Protein AF-A0A1Q9CLS6-F1 (afdb_monomer_lite)

Structure (mmCIF, N/CA/C/O backbone):
data_AF-A0A1Q9CLS6-F1
#
_entry.id   AF-A0A1Q9CLS6-F1
#
loop_
_atom_site.group_PDB
_atom_site.id
_atom_site.type_symbol
_atom_site.label_atom_id
_atom_site.label_alt_id
_atom_site.label_comp_id
_atom_site.label_asym_id
_atom_site.label_entity_id
_atom_site.label_seq_id
_atom_site.pdbx_PDB_ins_code
_atom_site.Cartn_x
_atom_site.Cartn_y
_atom_site.Cartn_z
_atom_site.occupancy
_atom_site.B_iso_or_equiv
_atom_site.auth_seq_id
_atom_site.auth_comp_id
_atom_site.auth_asym_id
_atom_site.auth_atom_id
_atom_site.pdbx_PDB_model_num
ATOM 1 N N . MET A 1 1 ? -31.121 -23.452 -38.080 1.00 43.41 1 MET A N 1
ATOM 2 C CA . MET A 1 1 ? -31.062 -21.982 -37.951 1.00 43.41 1 MET A CA 1
ATOM 3 C C . MET A 1 1 ? -31.938 -21.594 -36.773 1.00 43.41 1 MET A C 1
ATOM 5 O O . MET A 1 1 ? -33.151 -21.691 -36.890 1.00 43.41 1 MET A O 1
ATOM 9 N N . ALA A 1 2 ? -31.338 -21.299 -35.621 1.00 47.91 2 ALA A N 1
ATOM 10 C CA . ALA A 1 2 ? -32.064 -20.927 -34.408 1.00 47.91 2 ALA A CA 1
ATOM 11 C C . ALA A 1 2 ? -32.090 -19.398 -34.297 1.00 47.91 2 ALA A C 1
ATOM 13 O O . ALA A 1 2 ? -31.040 -18.761 -34.349 1.00 47.91 2 ALA A O 1
ATOM 14 N N . ALA A 1 3 ? -33.290 -18.826 -34.209 1.00 52.72 3 ALA A N 1
ATOM 15 C CA . ALA A 1 3 ? -33.503 -17.393 -34.067 1.00 52.72 3 ALA A CA 1
ATOM 16 C C . ALA A 1 3 ? -33.208 -16.965 -32.621 1.00 52.72 3 ALA A C 1
ATOM 18 O O . ALA A 1 3 ? -33.823 -17.470 -31.683 1.00 52.72 3 ALA A O 1
ATOM 19 N N . LEU A 1 4 ? -32.259 -16.044 -32.450 1.00 61.75 4 LEU A N 1
ATOM 20 C CA . LEU A 1 4 ? -31.989 -15.378 -31.179 1.00 61.75 4 LEU A CA 1
ATOM 21 C C . LEU A 1 4 ? -33.078 -14.325 -30.942 1.00 61.75 4 LEU A C 1
ATOM 23 O O . LEU A 1 4 ? -33.163 -13.339 -31.672 1.00 61.75 4 LEU A O 1
ATOM 27 N N . ALA A 1 5 ? -33.926 -14.557 -29.942 1.00 64.19 5 ALA A N 1
ATOM 28 C CA . ALA A 1 5 ? -34.906 -13.583 -29.486 1.00 64.19 5 ALA A CA 1
ATOM 29 C C . ALA A 1 5 ? -34.197 -12.474 -28.692 1.00 64.19 5 ALA A C 1
ATOM 31 O O . ALA A 1 5 ? -33.591 -12.729 -27.652 1.00 64.19 5 ALA A O 1
ATOM 32 N N . VAL A 1 6 ? -34.273 -11.246 -29.201 1.00 63.59 6 VAL A N 1
ATOM 33 C CA . VAL A 1 6 ? -33.827 -10.031 -28.516 1.00 63.59 6 VAL A CA 1
ATOM 34 C C . VAL A 1 6 ? -34.861 -9.703 -27.438 1.00 63.59 6 VAL A C 1
ATOM 36 O O . VAL A 1 6 ? -35.994 -9.345 -27.752 1.00 63.59 6 VAL A O 1
ATOM 39 N N . LEU A 1 7 ? -34.494 -9.876 -26.165 1.00 61.34 7 LEU A N 1
ATOM 40 C CA . LEU A 1 7 ? -35.282 -9.381 -25.037 1.00 61.34 7 LEU A CA 1
ATOM 41 C C . LEU A 1 7 ? -35.109 -7.860 -24.971 1.00 61.34 7 LEU A C 1
ATOM 43 O O . LEU A 1 7 ? -34.030 -7.375 -24.630 1.00 61.34 7 LEU A O 1
ATOM 47 N N . GLU A 1 8 ? -36.158 -7.107 -25.290 1.00 66.12 8 GLU A N 1
ATOM 48 C CA . GLU A 1 8 ? -36.15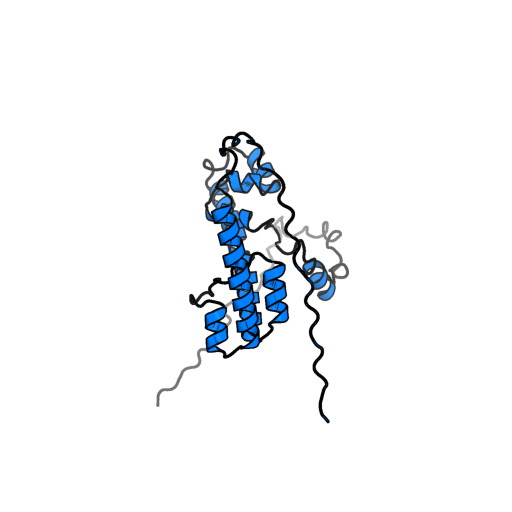3 -5.670 -25.037 1.00 66.12 8 GLU A CA 1
ATOM 49 C C . GLU A 1 8 ? -36.215 -5.385 -23.526 1.00 66.12 8 GLU A C 1
ATOM 51 O O . GLU A 1 8 ? -36.983 -6.032 -22.801 1.00 66.12 8 GLU A O 1
ATOM 56 N N . PRO A 1 9 ? -35.432 -4.417 -23.020 1.00 63.78 9 PRO A N 1
ATOM 57 C CA . PRO A 1 9 ? -35.498 -4.009 -21.626 1.00 63.78 9 PRO A CA 1
ATOM 58 C C . PRO A 1 9 ? -36.849 -3.339 -21.350 1.00 63.78 9 PRO A C 1
ATOM 60 O O . PRO A 1 9 ? -37.099 -2.199 -21.737 1.00 63.78 9 PRO A O 1
ATOM 63 N N . SER A 1 10 ? -37.740 -4.056 -20.660 1.00 62.41 10 SER A N 1
ATOM 64 C CA . SER A 1 10 ? -39.002 -3.491 -20.191 1.00 62.41 10 SER A CA 1
ATOM 65 C C . SER A 1 10 ? -38.717 -2.462 -19.096 1.00 62.41 10 SER A C 1
ATOM 67 O O . SER A 1 10 ? -38.330 -2.827 -17.983 1.00 62.41 10 SER A O 1
ATOM 69 N N . TRP A 1 11 ? -38.952 -1.187 -19.389 1.00 61.25 11 TRP A N 1
ATOM 70 C CA . TRP A 1 11 ? -38.986 -0.109 -18.404 1.00 61.25 11 TRP A CA 1
ATOM 71 C C . TRP A 1 11 ? -40.239 -0.272 -17.534 1.00 61.25 11 TRP A C 1
ATOM 73 O O . TRP A 1 11 ? -41.265 0.375 -17.739 1.00 61.25 11 TRP A O 1
ATOM 83 N N . ARG A 1 12 ? -40.203 -1.215 -16.586 1.00 59.12 12 ARG A N 1
ATOM 84 C CA . ARG A 1 12 ? -41.272 -1.370 -15.597 1.00 59.12 12 ARG A CA 1
ATOM 85 C C . ARG A 1 12 ? -41.208 -0.209 -14.611 1.00 59.12 12 ARG A C 1
ATOM 87 O O . ARG A 1 12 ? -40.338 -0.171 -13.753 1.00 59.12 12 ARG A O 1
ATOM 94 N N . GLY A 1 13 ? -42.217 0.653 -14.686 1.00 56.94 13 GLY A N 1
ATOM 95 C CA . GLY A 1 13 ? -42.757 1.319 -13.505 1.00 56.94 13 GLY A CA 1
ATOM 96 C C . GLY A 1 13 ? -42.141 2.664 -13.147 1.00 56.94 13 GLY A C 1
ATOM 97 O O . GLY A 1 13 ? -41.722 2.849 -12.009 1.00 56.94 13 GLY A O 1
ATOM 98 N N . PHE A 1 14 ? -42.235 3.650 -14.041 1.00 52.41 14 PHE A N 1
ATOM 99 C CA . PHE A 1 14 ? -42.480 5.010 -13.558 1.00 52.41 14 PHE A CA 1
ATOM 100 C C . PHE A 1 14 ? -43.890 5.023 -12.963 1.00 52.41 14 PHE A C 1
ATOM 102 O O . PHE A 1 14 ? -44.882 5.180 -13.672 1.00 52.41 14 PHE A O 1
ATOM 109 N N . ARG A 1 15 ? -43.990 4.760 -11.657 1.00 58.22 15 ARG A N 1
ATOM 110 C CA . ARG A 1 15 ? -45.207 5.069 -10.912 1.00 58.22 15 ARG A CA 1
ATOM 111 C C . ARG A 1 15 ? -45.400 6.576 -11.034 1.00 58.22 15 ARG A C 1
ATOM 113 O O . ARG A 1 15 ? -44.531 7.337 -10.619 1.00 58.22 15 ARG A O 1
ATOM 120 N N . THR A 1 16 ? -46.499 6.987 -11.656 1.00 67.06 16 THR A N 1
ATOM 121 C CA . THR A 1 16 ? -46.988 8.363 -11.596 1.00 67.06 16 THR A CA 1
ATOM 122 C C . THR A 1 16 ? -47.003 8.774 -10.133 1.00 67.06 16 THR A C 1
ATOM 124 O O . THR A 1 16 ? -47.672 8.140 -9.319 1.00 67.06 16 THR A O 1
ATOM 127 N N . PHE A 1 17 ? -46.180 9.760 -9.793 1.00 67.06 17 PHE A N 1
ATOM 128 C CA . PHE A 1 17 ? -46.081 10.286 -8.443 1.00 67.06 17 PHE A CA 1
ATOM 129 C C . PHE A 1 17 ? -47.410 10.984 -8.137 1.00 67.06 17 PHE A C 1
ATOM 131 O O . PHE A 1 17 ? -47.660 12.091 -8.609 1.00 67.06 17 PHE A O 1
ATOM 138 N N . GLU A 1 18 ? -48.314 10.291 -7.447 1.00 71.50 18 GLU A N 1
ATOM 139 C CA . GLU A 1 18 ? -49.553 10.894 -6.965 1.00 71.50 18 GLU A CA 1
ATOM 140 C C . GLU A 1 18 ? -49.195 11.862 -5.841 1.00 71.50 18 GLU A C 1
ATOM 142 O O . GLU A 1 18 ? -48.535 11.490 -4.869 1.00 71.50 18 GLU A O 1
ATOM 147 N N . ALA A 1 19 ? -49.593 13.124 -6.005 1.00 70.25 19 ALA A N 1
ATOM 148 C CA . ALA A 1 19 ? -49.390 14.129 -4.976 1.00 70.25 19 ALA A CA 1
ATOM 149 C C . ALA A 1 19 ? -50.074 13.674 -3.672 1.00 70.25 19 ALA A C 1
ATOM 151 O O . ALA A 1 19 ? -51.194 13.151 -3.725 1.00 70.25 19 ALA A O 1
ATOM 152 N N . PRO A 1 20 ? -49.428 13.850 -2.506 1.00 78.50 20 PRO A N 1
ATOM 153 C CA . PRO A 1 20 ? -49.995 13.415 -1.240 1.00 78.50 20 PRO A CA 1
ATOM 154 C C . PRO A 1 20 ? -51.338 14.117 -0.972 1.00 78.50 20 PRO A C 1
ATOM 156 O O . PRO A 1 20 ? -51.518 15.281 -1.345 1.00 78.50 20 PRO A O 1
ATOM 159 N N . PRO A 1 21 ? -52.295 13.429 -0.325 1.00 80.38 21 PRO A N 1
ATOM 160 C CA . PRO A 1 21 ? -53.606 13.991 -0.042 1.00 80.38 21 PRO A CA 1
ATOM 161 C C . PRO A 1 21 ? -53.512 15.237 0.862 1.00 80.38 21 PRO A C 1
ATOM 163 O O . PRO A 1 21 ? -52.630 15.328 1.726 1.00 80.38 21 PRO A O 1
ATOM 166 N N . PRO A 1 22 ? -54.431 16.206 0.696 1.00 76.94 22 PRO A N 1
ATOM 167 C CA . PRO A 1 22 ? -54.446 17.427 1.493 1.00 76.94 22 PRO A CA 1
ATOM 168 C C . PRO A 1 22 ? -54.638 17.098 2.981 1.00 76.94 22 PRO A C 1
A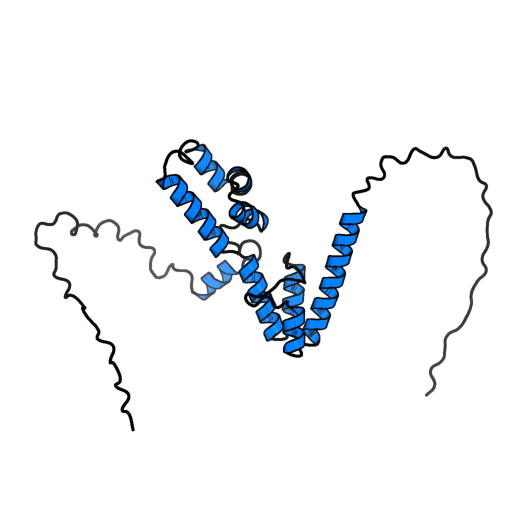TOM 170 O O . PRO A 1 22 ? -55.605 16.438 3.356 1.00 76.94 22 PRO A O 1
ATOM 173 N N . GLY A 1 23 ? -53.710 17.558 3.829 1.00 75.69 23 GLY A N 1
ATOM 174 C CA . GLY A 1 23 ? -53.733 17.339 5.284 1.00 75.69 23 GLY A CA 1
ATOM 175 C C . GLY A 1 23 ? -52.534 16.575 5.858 1.00 75.69 23 GLY A C 1
ATOM 176 O O . GLY A 1 23 ? -52.391 16.514 7.078 1.00 75.69 23 GLY A O 1
ATOM 177 N N . CYS A 1 24 ? -51.637 16.036 5.023 1.00 66.75 24 CYS A N 1
ATOM 178 C CA . CYS A 1 24 ? -50.368 15.471 5.490 1.00 66.75 24 CYS A CA 1
ATOM 179 C C . CYS A 1 24 ? -49.423 16.577 5.998 1.00 66.75 24 CYS A C 1
ATOM 181 O O . CYS A 1 24 ? -48.718 17.236 5.232 1.00 66.75 24 CYS A O 1
ATOM 183 N N . VAL A 1 25 ? -49.406 16.768 7.317 1.00 61.00 25 VAL A N 1
ATOM 184 C CA . VAL A 1 25 ? -48.485 17.662 8.029 1.00 61.00 25 VAL A CA 1
ATOM 185 C C . VAL A 1 25 ? -47.072 17.070 7.931 1.00 61.00 25 VAL A C 1
ATOM 187 O O . VAL A 1 25 ? -46.782 16.054 8.554 1.00 61.00 25 VAL A O 1
ATOM 190 N N . GLY A 1 26 ? -46.222 17.645 7.078 1.00 59.31 26 GLY A N 1
ATOM 191 C CA . GLY A 1 26 ? -44.854 17.161 6.831 1.00 59.31 26 GLY A CA 1
ATOM 192 C C . GLY A 1 26 ? -44.308 17.462 5.431 1.00 59.31 26 GLY A C 1
ATOM 193 O O . GLY A 1 26 ? -43.100 17.502 5.258 1.00 59.31 26 GLY A O 1
ATOM 194 N N . TRP A 1 27 ? -45.180 17.743 4.455 1.00 62.94 27 TRP A N 1
ATOM 195 C CA . TRP A 1 27 ? -44.785 18.070 3.070 1.00 62.94 27 TRP A CA 1
ATOM 196 C C . TRP A 1 27 ? -44.845 19.570 2.740 1.00 62.94 27 TRP A C 1
ATOM 198 O O . TRP A 1 27 ? -44.452 19.987 1.660 1.00 62.94 27 TRP A O 1
ATOM 208 N N . GLY A 1 28 ? -45.372 20.388 3.654 1.00 53.91 28 GLY A N 1
ATOM 209 C CA . GLY A 1 28 ? -45.714 21.791 3.399 1.00 53.91 28 GLY A CA 1
ATOM 210 C C . GLY A 1 28 ? -44.787 22.819 4.044 1.00 53.91 28 GLY A C 1
ATOM 211 O O . GLY A 1 28 ? -45.265 23.890 4.408 1.00 53.91 28 GLY A O 1
ATOM 212 N N . ARG A 1 29 ? -43.505 22.513 4.280 1.00 54.72 29 ARG A N 1
ATOM 213 C CA . ARG A 1 29 ? -42.599 23.497 4.897 1.00 54.72 29 ARG A CA 1
ATOM 214 C C . ARG A 1 29 ? -41.136 23.348 4.478 1.00 54.72 29 ARG A C 1
ATOM 216 O O . ARG A 1 29 ? -40.262 23.243 5.325 1.00 54.72 29 ARG A O 1
ATOM 223 N N . GLU A 1 30 ? -40.877 23.375 3.174 1.00 55.66 30 GLU A N 1
ATOM 224 C CA . GLU A 1 30 ? -39.517 23.591 2.644 1.00 55.66 30 GLU A CA 1
ATOM 225 C C . GLU A 1 30 ? -39.190 25.082 2.413 1.00 55.66 30 GLU A C 1
ATOM 227 O O . GLU A 1 30 ? -38.073 25.416 2.041 1.00 55.66 30 GLU A O 1
ATOM 232 N N . GLU A 1 31 ? -40.109 26.011 2.697 1.00 54.12 31 GLU A N 1
ATOM 233 C CA . GLU A 1 31 ? -39.934 27.437 2.355 1.00 54.12 31 GLU A CA 1
ATOM 234 C C . GLU A 1 31 ? -39.116 28.266 3.371 1.00 54.12 31 GLU A C 1
ATOM 236 O O . GLU A 1 31 ? -39.112 29.491 3.298 1.00 54.12 31 GLU A O 1
ATOM 241 N N . ALA A 1 32 ? -38.420 27.649 4.334 1.00 55.84 32 ALA A N 1
ATOM 242 C CA . ALA A 1 32 ? -37.645 28.395 5.344 1.00 55.84 32 ALA A CA 1
ATOM 243 C C . ALA A 1 32 ? -36.154 28.022 5.451 1.00 55.84 32 ALA A C 1
ATOM 245 O O . ALA A 1 32 ? -35.431 28.672 6.200 1.00 55.84 32 ALA A O 1
ATOM 246 N N . GLU A 1 33 ? -35.667 27.033 4.694 1.00 53.19 33 GLU A N 1
ATOM 247 C CA . GLU A 1 33 ? -34.231 26.688 4.641 1.00 53.19 33 GLU A CA 1
ATOM 248 C C . GLU A 1 33 ? -33.615 26.842 3.239 1.00 53.19 33 GLU A C 1
ATOM 250 O O . GLU A 1 33 ? -32.466 26.464 3.005 1.00 53.19 33 GLU A O 1
ATOM 255 N N . GLU A 1 34 ? -34.334 27.457 2.297 1.00 52.94 34 GLU A N 1
ATOM 256 C CA . GLU A 1 34 ? -33.828 27.702 0.939 1.00 52.94 34 GLU A CA 1
ATOM 257 C C . GLU A 1 34 ? -32.735 28.793 0.883 1.00 52.94 34 GLU A C 1
ATOM 259 O O . GLU A 1 34 ? -31.963 28.853 -0.070 1.00 52.94 34 GLU A O 1
ATOM 264 N N . GLU A 1 35 ? -32.562 29.586 1.947 1.00 58.16 35 GLU A N 1
ATOM 265 C CA . GLU A 1 35 ? -31.535 30.640 2.036 1.00 58.16 35 GLU A CA 1
ATOM 266 C C . GLU A 1 35 ? -30.130 30.147 2.438 1.00 58.16 35 GLU A C 1
ATOM 268 O O . GLU A 1 35 ? -29.185 30.934 2.487 1.00 58.16 35 GLU A O 1
ATOM 273 N N . ARG A 1 36 ? -29.952 28.845 2.706 1.00 58.84 36 ARG A N 1
ATOM 274 C CA . ARG A 1 36 ? -28.631 28.241 2.986 1.00 58.84 36 ARG A CA 1
ATOM 275 C C . ARG A 1 36 ? -28.222 27.153 2.005 1.00 58.84 36 ARG A C 1
ATOM 277 O O . ARG A 1 36 ? -27.276 26.412 2.273 1.00 58.84 36 ARG A O 1
ATOM 284 N N . ARG A 1 37 ? -28.872 27.056 0.845 1.00 57.41 37 ARG A N 1
ATOM 285 C CA . ARG A 1 37 ? -28.270 26.306 -0.259 1.00 57.41 37 ARG A CA 1
ATOM 286 C C . ARG A 1 37 ? -27.113 27.147 -0.803 1.00 57.41 37 ARG A C 1
ATOM 288 O O . ARG A 1 37 ? -27.374 28.258 -1.263 1.00 57.41 37 ARG A O 1
ATOM 295 N N . PRO A 1 38 ? -25.851 26.672 -0.731 1.00 61.22 38 PRO A N 1
ATOM 296 C CA . PRO A 1 38 ? -24.754 27.363 -1.391 1.00 61.22 38 PRO A CA 1
ATOM 297 C C . PRO A 1 38 ? -25.162 27.554 -2.844 1.00 61.22 38 PRO A C 1
ATOM 299 O O . PRO A 1 38 ? -25.694 26.631 -3.474 1.00 61.22 38 PRO A O 1
ATOM 302 N N . SER A 1 39 ? -25.009 28.777 -3.340 1.00 62.81 39 SER A N 1
ATOM 303 C CA . SER A 1 39 ? -25.417 29.084 -4.697 1.00 62.81 39 SER A CA 1
ATOM 304 C C . SER A 1 39 ? -24.711 28.098 -5.632 1.00 62.81 39 SER A C 1
ATOM 306 O O . SER A 1 39 ? -23.545 27.761 -5.431 1.00 62.81 39 SER A O 1
ATOM 308 N N . LEU A 1 40 ? -25.402 27.587 -6.653 1.00 58.62 40 LEU A N 1
ATOM 309 C CA . LEU A 1 40 ? -24.819 26.617 -7.595 1.00 58.62 40 LEU A CA 1
ATOM 310 C C . LEU A 1 40 ? -23.583 27.185 -8.338 1.00 58.62 40 LEU A C 1
ATOM 312 O O . LEU A 1 40 ? -22.887 26.459 -9.043 1.00 58.62 40 LEU A O 1
ATOM 316 N N . LEU A 1 41 ? -23.327 28.487 -8.167 1.00 62.69 41 LEU A N 1
ATOM 317 C CA . LEU A 1 41 ? -22.191 29.256 -8.659 1.00 62.69 41 LEU A CA 1
ATOM 318 C C . LEU A 1 41 ? -20.982 29.263 -7.702 1.00 62.69 41 LEU A C 1
ATOM 320 O O . LEU A 1 41 ? -19.888 29.585 -8.155 1.00 62.69 41 LEU A O 1
ATOM 324 N N . ASP A 1 42 ? -21.146 28.869 -6.434 1.00 63.91 42 ASP A N 1
ATOM 325 C CA . ASP A 1 42 ? -20.061 28.741 -5.444 1.00 63.91 42 ASP A CA 1
ATOM 326 C C . ASP A 1 42 ? -19.446 27.333 -5.405 1.00 63.91 42 ASP A C 1
ATOM 328 O O . ASP A 1 42 ? -18.545 27.056 -4.611 1.00 63.91 42 ASP A O 1
ATOM 332 N N . LEU A 1 43 ? -19.911 26.415 -6.259 1.00 66.06 43 LEU A N 1
ATOM 333 C CA . LEU A 1 43 ? -19.258 25.119 -6.402 1.00 66.06 43 LEU A CA 1
ATOM 334 C C . LEU A 1 43 ? -17.899 25.317 -7.092 1.00 66.06 43 LEU A C 1
ATOM 336 O O . LEU A 1 43 ? -17.848 25.904 -8.179 1.00 66.06 43 LEU A O 1
ATOM 340 N N . PRO A 1 44 ? -16.794 24.811 -6.510 1.00 66.75 44 PRO A N 1
ATOM 341 C CA . PRO A 1 44 ? -15.488 24.892 -7.145 1.00 66.75 44 PRO A CA 1
ATOM 342 C C . PRO A 1 44 ? -15.570 24.236 -8.521 1.00 66.75 44 PRO A C 1
ATOM 344 O O . PRO A 1 44 ? -16.154 23.157 -8.677 1.00 66.75 44 PRO A O 1
ATOM 347 N N . SER A 1 45 ? -15.001 24.886 -9.539 1.00 77.50 45 SER A N 1
ATOM 348 C CA . SER A 1 45 ? -15.067 24.336 -10.894 1.00 77.50 45 SER A CA 1
ATOM 349 C C . SER A 1 45 ? -14.460 22.923 -10.912 1.00 77.50 45 SER A C 1
ATOM 351 O O . SER A 1 45 ? -13.536 22.652 -10.139 1.00 77.50 45 SER A O 1
ATOM 353 N N . PRO A 1 46 ? -14.882 22.014 -11.811 1.00 72.62 46 PRO A N 1
ATOM 354 C CA . PRO A 1 46 ? -14.319 20.663 -11.891 1.00 72.62 46 PRO A CA 1
ATOM 355 C C . PRO A 1 46 ? -12.789 20.624 -12.037 1.00 72.62 46 PRO A C 1
ATOM 357 O O . PRO A 1 46 ? -12.173 19.612 -11.719 1.00 72.62 46 PRO A O 1
ATOM 360 N N . ARG A 1 47 ? -12.164 21.716 -12.508 1.00 67.50 47 ARG A N 1
ATOM 361 C CA . ARG A 1 47 ? -10.702 21.874 -12.520 1.00 67.50 47 ARG A CA 1
ATOM 362 C C . ARG A 1 47 ? -10.137 22.230 -11.146 1.00 67.50 47 ARG A C 1
ATOM 364 O O . ARG A 1 47 ? -9.175 21.604 -10.732 1.00 67.50 47 ARG A O 1
ATOM 371 N N . GLN A 1 48 ? -10.773 23.142 -10.415 1.00 66.38 48 GLN A N 1
ATOM 372 C CA . GLN A 1 48 ? -10.362 23.513 -9.055 1.00 66.38 48 GLN A CA 1
ATOM 373 C C . GLN A 1 48 ? -10.583 22.368 -8.060 1.00 66.38 48 GLN A C 1
ATOM 375 O O . GLN A 1 48 ? -9.740 22.124 -7.208 1.00 66.38 48 GLN A O 1
ATOM 380 N N . ALA A 1 49 ? -11.666 21.600 -8.209 1.00 66.38 49 ALA A N 1
ATOM 381 C CA . ALA A 1 49 ? -11.891 20.382 -7.429 1.00 66.38 49 ALA A CA 1
ATOM 382 C C . ALA A 1 49 ? -10.849 19.287 -7.725 1.00 66.38 49 ALA A C 1
ATOM 384 O O . ALA A 1 49 ? -10.618 18.404 -6.901 1.00 66.38 49 ALA A O 1
ATOM 385 N N . LYS A 1 50 ? -10.226 19.331 -8.908 1.00 60.25 50 LYS A N 1
ATOM 386 C CA . LYS A 1 50 ? -9.144 18.424 -9.288 1.00 60.25 50 LYS A CA 1
ATOM 387 C C . LYS A 1 50 ? -7.800 18.893 -8.728 1.00 60.25 50 LYS A C 1
ATOM 389 O O . LYS A 1 50 ? -7.090 18.078 -8.167 1.00 60.25 50 LYS A O 1
ATOM 394 N N . GLU A 1 51 ? -7.513 20.191 -8.786 1.00 59.44 51 GLU A N 1
ATOM 395 C CA . GLU A 1 51 ? -6.306 20.792 -8.196 1.00 59.44 51 GLU A CA 1
ATOM 396 C C . GLU A 1 51 ? -6.304 20.706 -6.659 1.00 59.44 51 GLU A C 1
ATOM 398 O O . GLU A 1 51 ? -5.284 20.378 -6.067 1.00 59.44 51 GLU A O 1
ATOM 403 N N . ALA A 1 52 ? -7.456 20.880 -6.001 1.00 57.66 52 ALA A N 1
ATOM 404 C CA . ALA A 1 52 ? -7.590 20.692 -4.550 1.00 57.66 52 ALA A CA 1
ATOM 405 C C . ALA A 1 52 ? -7.428 19.224 -4.101 1.00 57.66 52 ALA A C 1
ATOM 407 O O . ALA A 1 52 ? -7.181 18.960 -2.930 1.00 57.66 52 ALA A O 1
ATOM 408 N N . ARG A 1 53 ? -7.562 18.264 -5.027 1.00 56.34 53 ARG A N 1
ATOM 409 C CA . ARG A 1 53 ? -7.262 16.836 -4.812 1.00 56.34 53 ARG A CA 1
ATOM 410 C C . ARG A 1 53 ? -5.820 16.466 -5.157 1.00 56.34 53 ARG A C 1
ATOM 412 O O . ARG A 1 53 ? -5.468 15.293 -5.086 1.00 56.34 53 ARG A O 1
ATOM 419 N N . GLU A 1 54 ? -5.022 17.421 -5.619 1.00 54.22 54 GLU A N 1
ATOM 420 C CA . GLU A 1 54 ? -3.652 17.197 -6.069 1.00 54.22 54 GLU A CA 1
ATOM 421 C C . GLU A 1 54 ? -2.626 17.770 -5.086 1.00 54.22 54 GLU A C 1
ATOM 423 O O . GLU A 1 54 ? -1.457 17.845 -5.446 1.00 54.22 54 GLU A O 1
ATOM 428 N N . ASP A 1 55 ? -3.011 18.107 -3.846 1.00 52.22 55 ASP A N 1
ATOM 429 C CA . ASP A 1 55 ? -2.048 18.460 -2.799 1.00 52.22 55 ASP A CA 1
ATOM 430 C C . ASP A 1 55 ? -1.296 17.184 -2.373 1.00 52.22 55 ASP A C 1
ATOM 432 O O . ASP A 1 55 ? -1.845 16.335 -1.664 1.00 52.22 55 ASP A O 1
ATOM 436 N N . PRO A 1 56 ? -0.066 16.950 -2.867 1.00 53.69 56 PRO A N 1
ATOM 437 C CA . PRO A 1 56 ? 0.551 15.624 -2.881 1.00 53.69 56 PRO A CA 1
ATOM 438 C C . PRO A 1 56 ? 0.826 15.061 -1.479 1.00 53.69 56 PRO A C 1
ATOM 440 O O . PRO A 1 56 ? 1.120 13.873 -1.363 1.00 53.69 56 PRO A O 1
ATOM 443 N N . GLY A 1 57 ? 0.711 15.888 -0.435 1.00 53.72 57 GLY A N 1
ATOM 444 C CA . GLY A 1 57 ? 0.921 15.503 0.956 1.00 53.72 57 GLY A CA 1
ATOM 445 C C . GLY A 1 57 ? -0.306 14.962 1.697 1.00 53.72 57 GLY A C 1
ATOM 446 O O . GLY A 1 57 ? -0.108 14.332 2.728 1.00 53.72 57 GLY A O 1
ATOM 447 N N . ASN A 1 58 ? -1.543 15.167 1.214 1.00 55.03 58 ASN A N 1
ATOM 448 C CA . ASN A 1 58 ? -2.746 14.827 2.000 1.00 55.03 58 ASN A CA 1
ATOM 449 C C . ASN A 1 58 ? -3.872 14.142 1.200 1.00 55.03 58 ASN A C 1
ATOM 451 O O . ASN A 1 58 ? -5.050 14.202 1.549 1.00 55.03 58 ASN A O 1
ATOM 455 N N . ASN A 1 59 ? -3.518 13.460 0.110 1.00 54.94 59 ASN A N 1
ATOM 456 C CA . ASN A 1 59 ? -4.484 12.807 -0.786 1.00 54.94 59 ASN A CA 1
ATOM 457 C C . ASN A 1 59 ? -5.000 11.451 -0.285 1.00 54.94 59 ASN A C 1
ATOM 459 O O . ASN A 1 59 ? -5.718 10.762 -1.008 1.00 54.94 59 ASN A O 1
ATOM 463 N N . LEU A 1 60 ? -4.616 11.045 0.923 1.00 58.88 60 LEU A N 1
ATOM 464 C CA . LEU A 1 60 ? -5.019 9.772 1.515 1.00 58.88 60 LEU A CA 1
ATOM 465 C C . LEU A 1 60 ? -6.436 9.838 2.130 1.00 58.88 60 LEU A C 1
ATOM 467 O O . LEU A 1 60 ? -7.015 8.812 2.478 1.00 58.88 60 LEU A O 1
ATOM 471 N N . GLY A 1 61 ? -7.051 11.026 2.192 1.00 67.50 61 GLY A N 1
ATOM 472 C CA . GLY A 1 61 ? -8.391 11.198 2.754 1.00 67.50 61 GLY A CA 1
ATOM 473 C C . GLY A 1 61 ? -8.386 10.954 4.271 1.00 67.50 61 GLY A C 1
ATOM 474 O O . GLY A 1 61 ? -7.486 11.453 4.938 1.00 67.50 61 GLY A O 1
ATOM 475 N N . PRO A 1 62 ? -9.357 10.215 4.844 1.00 67.44 62 PRO A N 1
ATOM 476 C CA . PRO A 1 62 ? -9.342 9.871 6.271 1.00 67.44 62 PRO A CA 1
ATOM 477 C C . PRO A 1 62 ? -8.168 8.956 6.667 1.00 67.44 62 PRO A C 1
ATOM 479 O O . PRO A 1 62 ? -7.908 8.764 7.851 1.00 67.44 62 PRO A O 1
ATOM 482 N N . LEU A 1 63 ? -7.435 8.391 5.701 1.00 72.31 63 LEU A N 1
ATOM 483 C CA . LEU A 1 63 ? -6.241 7.605 5.984 1.00 72.31 63 LEU A CA 1
ATOM 484 C C . LEU A 1 63 ? -5.063 8.527 6.290 1.00 72.31 63 LEU A C 1
ATOM 486 O O . LEU A 1 63 ? -4.591 9.249 5.420 1.00 72.31 63 LEU A O 1
ATOM 490 N N . GLN A 1 64 ? -4.554 8.470 7.517 1.00 76.31 64 GLN A N 1
ATOM 491 C CA . GLN A 1 64 ? -3.423 9.311 7.912 1.00 76.31 64 GLN A CA 1
ATOM 492 C C . GLN A 1 64 ? -2.070 8.742 7.462 1.00 76.31 64 GLN A C 1
ATOM 494 O O . GLN A 1 64 ? -1.163 9.494 7.113 1.00 76.31 64 GLN A O 1
ATOM 499 N N . ASN A 1 65 ? -1.907 7.414 7.469 1.00 77.69 65 ASN A N 1
ATOM 500 C CA . ASN A 1 65 ? -0.662 6.732 7.103 1.00 77.69 65 ASN A CA 1
ATOM 501 C C . ASN A 1 65 ? -0.912 5.256 6.720 1.00 77.69 65 ASN A C 1
ATOM 503 O O . ASN A 1 65 ? -2.007 4.728 6.903 1.00 77.69 65 ASN A O 1
ATOM 507 N N . ALA A 1 66 ? 0.106 4.585 6.166 1.00 76.25 66 ALA A N 1
ATOM 508 C CA . ALA A 1 66 ? 0.020 3.165 5.798 1.00 76.25 66 ALA A CA 1
ATOM 509 C C . ALA A 1 66 ? -0.128 2.239 7.022 1.00 76.25 66 ALA A C 1
ATOM 511 O O . ALA A 1 66 ? -0.752 1.187 6.932 1.00 76.25 66 ALA A O 1
ATOM 512 N N . GLU A 1 67 ? 0.407 2.645 8.175 1.00 82.19 67 GLU A N 1
ATOM 513 C CA . GLU A 1 67 ? 0.278 1.893 9.428 1.00 82.19 67 GLU A CA 1
ATOM 514 C C . GLU A 1 67 ? -1.179 1.870 9.922 1.00 82.19 67 GLU A C 1
ATOM 516 O O . GLU A 1 67 ? -1.646 0.837 10.383 1.00 82.19 67 GLU A O 1
ATOM 521 N N . HIS A 1 68 ? -1.942 2.948 9.717 1.00 84.50 68 HIS A N 1
ATOM 522 C CA . HIS A 1 68 ? -3.368 3.041 10.043 1.00 84.50 68 HIS A CA 1
ATOM 523 C C . HIS A 1 68 ? -4.194 1.987 9.292 1.00 84.50 68 HIS A C 1
ATOM 525 O O . HIS A 1 68 ? -5.096 1.388 9.868 1.00 84.50 68 HIS A O 1
ATOM 531 N N . LEU A 1 69 ? -3.850 1.699 8.029 1.00 85.38 69 LEU A N 1
ATOM 532 C CA . LEU A 1 69 ? -4.467 0.602 7.271 1.00 85.38 69 LEU A CA 1
ATOM 533 C C . LEU A 1 69 ? -4.123 -0.764 7.855 1.00 85.38 69 LEU A C 1
ATOM 535 O O . LEU A 1 69 ? -4.994 -1.624 7.951 1.00 85.38 69 LEU A O 1
ATOM 539 N N . HIS A 1 70 ? -2.865 -0.962 8.244 1.00 81.69 70 HIS A N 1
ATOM 540 C CA . HIS A 1 70 ? -2.413 -2.232 8.797 1.00 81.69 70 HIS A CA 1
ATOM 541 C C . HIS A 1 70 ? -3.095 -2.546 10.136 1.00 81.69 70 HIS A C 1
ATOM 543 O O . HIS A 1 70 ? -3.535 -3.674 10.360 1.00 81.69 70 HIS A O 1
ATOM 549 N N . GLU A 1 71 ? -3.258 -1.544 10.999 1.00 90.38 71 GLU A N 1
ATOM 550 C CA . GLU A 1 71 ? -3.996 -1.705 12.256 1.00 90.38 71 GLU A CA 1
ATOM 551 C C . GLU A 1 71 ? -5.506 -1.870 12.016 1.00 90.38 71 GLU A C 1
ATOM 553 O O . GLU A 1 71 ? -6.157 -2.698 12.664 1.00 90.38 71 GLU A O 1
ATOM 558 N N . ALA A 1 72 ? -6.061 -1.194 11.000 1.00 89.56 72 ALA A N 1
ATOM 559 C CA . ALA A 1 72 ? -7.442 -1.416 10.575 1.00 89.56 72 ALA A CA 1
ATOM 560 C C . ALA A 1 72 ? -7.656 -2.854 10.076 1.00 89.56 72 ALA A C 1
ATOM 562 O O . ALA A 1 72 ? -8.700 -3.446 10.345 1.00 89.56 72 ALA A O 1
ATOM 563 N N . GLU A 1 73 ? -6.684 -3.463 9.401 1.00 87.31 73 GLU A N 1
ATOM 564 C CA . GLU A 1 73 ? -6.756 -4.860 8.961 1.00 87.31 73 GLU A CA 1
ATOM 565 C C . GLU A 1 73 ? -6.738 -5.838 10.149 1.00 87.31 73 GLU A C 1
ATOM 567 O O . GLU A 1 73 ? -7.562 -6.753 10.201 1.00 87.31 73 GLU A O 1
ATOM 572 N N . LYS A 1 74 ? -5.886 -5.597 11.156 1.00 90.69 74 LYS A N 1
ATOM 573 C CA . LYS A 1 74 ? -5.763 -6.442 12.362 1.00 90.69 74 LYS A CA 1
ATOM 574 C C . LYS A 1 74 ? -6.950 -6.395 13.321 1.00 90.69 74 LYS A C 1
ATOM 576 O O . LYS A 1 74 ? -7.033 -7.256 14.192 1.00 90.69 74 LYS A O 1
ATOM 581 N N . ALA A 1 75 ? -7.858 -5.432 13.162 1.00 90.00 75 ALA A N 1
ATOM 582 C CA . ALA A 1 75 ? -8.949 -5.171 14.108 1.00 90.00 75 ALA A CA 1
ATOM 583 C C . ALA A 1 75 ? -8.485 -4.676 15.484 1.00 90.00 75 ALA A C 1
ATOM 585 O O . ALA A 1 75 ? -9.224 -4.818 16.458 1.00 90.00 75 ALA A O 1
ATOM 586 N N . ASP A 1 76 ? -7.283 -4.108 15.578 1.00 93.44 76 ASP A N 1
ATOM 587 C CA . ASP A 1 76 ? -6.770 -3.595 16.844 1.00 93.44 76 ASP A CA 1
ATOM 588 C C . ASP A 1 76 ? -7.315 -2.182 17.091 1.00 93.44 76 ASP A C 1
ATOM 590 O O . ASP A 1 76 ? -6.821 -1.196 16.545 1.00 93.44 76 ASP A O 1
ATOM 594 N N . LEU A 1 77 ? -8.387 -2.097 17.884 1.00 92.44 77 LEU A N 1
ATOM 595 C CA . LEU A 1 77 ? -9.052 -0.837 18.221 1.00 92.44 77 LEU A CA 1
ATOM 596 C C . LEU A 1 77 ? -8.096 0.147 18.908 1.00 92.44 77 LEU A C 1
ATOM 598 O O . LEU A 1 77 ? -8.133 1.339 18.609 1.00 92.44 77 LEU A O 1
ATOM 602 N N . GLU A 1 78 ? -7.268 -0.338 19.836 1.00 93.75 78 GLU A N 1
ATOM 603 C CA . GLU A 1 78 ? -6.399 0.515 20.648 1.00 93.75 78 GLU A CA 1
ATOM 604 C C . GLU A 1 78 ? -5.300 1.118 19.776 1.00 93.75 78 GLU A C 1
ATOM 606 O O . GLU A 1 78 ? -5.135 2.341 19.747 1.00 93.75 78 GLU A O 1
ATOM 611 N N . ALA A 1 79 ? -4.628 0.281 18.980 1.00 94.44 79 ALA A N 1
ATOM 612 C CA . ALA A 1 79 ? -3.613 0.739 18.039 1.00 94.44 79 ALA A CA 1
ATOM 613 C C . ALA A 1 79 ? -4.196 1.694 16.982 1.00 94.44 79 ALA A C 1
ATOM 615 O O . ALA A 1 79 ? -3.557 2.682 16.614 1.00 94.44 79 ALA A O 1
ATOM 616 N N . LEU A 1 80 ? -5.427 1.445 16.520 1.00 93.06 80 LEU A N 1
ATOM 617 C CA . LEU A 1 80 ? -6.107 2.319 15.564 1.00 93.06 80 LEU A CA 1
ATOM 618 C C . LEU A 1 80 ? -6.444 3.687 16.179 1.00 93.06 80 LEU A C 1
ATOM 620 O O . LEU A 1 80 ? -6.187 4.719 15.560 1.00 93.06 80 LEU A O 1
ATOM 624 N N . ALA A 1 81 ? -6.951 3.711 17.413 1.00 93.62 81 ALA A N 1
ATOM 625 C CA . ALA A 1 81 ? -7.273 4.938 18.139 1.00 93.62 81 ALA A CA 1
ATOM 626 C C . ALA A 1 81 ? -6.026 5.778 18.461 1.00 93.62 81 ALA A C 1
ATOM 628 O O . ALA A 1 81 ? -6.068 7.003 18.404 1.00 93.62 81 ALA A O 1
ATOM 629 N N . GLU A 1 82 ? -4.883 5.160 18.760 1.00 94.69 82 GLU A N 1
ATOM 630 C CA . GLU A 1 82 ? -3.634 5.906 18.961 1.00 94.69 82 GLU A CA 1
ATOM 631 C C . GLU A 1 82 ? -3.200 6.693 17.718 1.00 94.69 82 GLU A C 1
ATOM 633 O O . GLU A 1 82 ? -2.574 7.750 17.840 1.00 94.69 82 GLU A O 1
ATOM 638 N N . ARG A 1 83 ? -3.531 6.191 16.523 1.00 90.50 83 ARG A N 1
ATOM 639 C CA . ARG A 1 83 ? -3.160 6.810 15.243 1.00 90.50 83 ARG A CA 1
ATOM 640 C C . ARG A 1 83 ? -4.215 7.757 14.694 1.00 90.50 83 ARG A C 1
ATOM 642 O O . ARG A 1 83 ? -3.856 8.653 13.935 1.00 90.50 83 ARG A O 1
ATOM 649 N N . ASP A 1 84 ? -5.472 7.586 15.081 1.00 92.38 84 ASP A N 1
ATOM 650 C CA . ASP A 1 84 ? -6.570 8.460 14.692 1.00 92.38 84 ASP A CA 1
A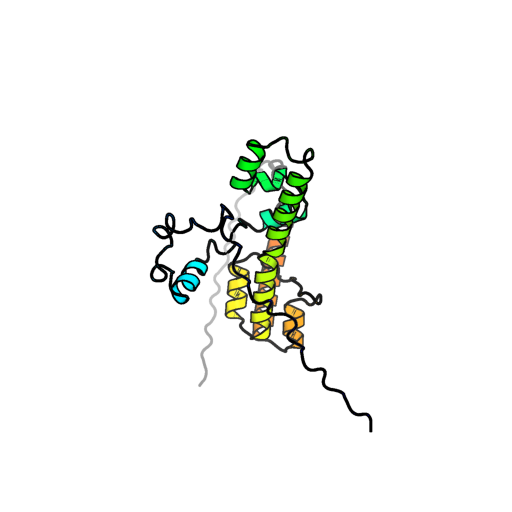TOM 651 C C . ASP A 1 84 ? -7.125 9.212 15.917 1.00 92.38 84 ASP A C 1
ATOM 653 O O . ASP A 1 84 ? -7.986 8.693 16.634 1.00 92.38 84 ASP A O 1
ATOM 657 N N . PRO A 1 85 ? -6.667 10.456 16.169 1.00 91.38 85 PRO A N 1
ATOM 658 C CA . PRO A 1 85 ? -7.110 11.235 17.321 1.00 91.38 85 PRO A CA 1
ATOM 659 C C . PRO A 1 85 ? -8.611 11.545 17.291 1.00 91.38 85 PRO A C 1
ATOM 661 O O . PRO A 1 85 ? -9.205 11.696 18.356 1.00 91.38 85 PRO A O 1
ATOM 664 N N . ALA A 1 86 ? -9.234 11.612 16.108 1.00 90.81 86 ALA A N 1
ATOM 665 C CA . ALA A 1 86 ? -10.672 11.836 16.001 1.00 90.81 86 ALA A CA 1
ATOM 666 C C . ALA A 1 86 ? -11.451 10.579 16.408 1.00 90.81 86 ALA A C 1
ATOM 668 O O . ALA A 1 86 ? -12.411 10.670 17.171 1.00 90.81 86 ALA A O 1
ATOM 669 N N . LEU A 1 87 ? -11.004 9.397 15.964 1.00 92.12 87 LEU A N 1
ATOM 670 C CA . LEU A 1 87 ? -11.553 8.126 16.438 1.00 92.12 87 LEU A CA 1
ATOM 671 C C . LEU A 1 87 ? -11.366 7.984 17.951 1.00 92.12 87 LEU A C 1
ATOM 673 O O . LEU A 1 87 ? -12.313 7.626 18.646 1.00 92.12 87 LEU A O 1
ATOM 677 N N . LYS A 1 88 ? -10.178 8.306 18.474 1.00 94.56 88 LYS A N 1
ATOM 678 C CA . LYS A 1 88 ? -9.892 8.256 19.911 1.00 94.56 88 LYS A CA 1
ATOM 679 C C . LYS A 1 88 ? -10.849 9.114 20.725 1.00 94.56 88 LYS A C 1
ATOM 681 O O . LYS A 1 88 ? -11.386 8.633 21.713 1.00 94.56 88 LYS A O 1
ATOM 686 N N . GLU A 1 89 ? -11.091 10.351 20.301 1.00 94.19 89 GLU A N 1
ATOM 687 C CA . GLU A 1 89 ? -12.026 11.249 20.980 1.00 94.19 89 GLU A CA 1
ATOM 688 C C . GLU A 1 89 ? -13.450 10.668 21.011 1.00 94.19 89 GLU A C 1
ATOM 690 O O . GLU A 1 89 ? -14.100 10.684 22.056 1.00 94.19 89 GLU A O 1
ATOM 695 N N . ILE A 1 90 ? -13.919 10.096 19.896 1.00 92.12 90 ILE A N 1
ATOM 696 C CA . ILE A 1 90 ? -15.236 9.441 19.818 1.00 92.12 90 ILE A CA 1
ATOM 697 C C . ILE A 1 90 ? -15.297 8.236 20.766 1.00 92.12 90 ILE A C 1
ATOM 699 O O . ILE A 1 90 ? -16.275 8.065 21.494 1.00 92.12 90 ILE A O 1
ATOM 703 N N . LEU A 1 91 ? -14.239 7.424 20.794 1.00 92.69 91 LEU A N 1
ATOM 704 C CA . LEU A 1 91 ? -14.137 6.273 21.687 1.00 92.69 91 LEU A CA 1
ATOM 705 C C . LEU A 1 91 ? -14.052 6.684 23.157 1.00 92.69 91 LEU A C 1
ATOM 707 O O . LEU A 1 91 ? -14.604 5.993 23.996 1.00 92.69 91 LEU A O 1
ATOM 711 N N . GLU A 1 92 ? -13.406 7.794 23.501 1.00 94.44 92 GLU A N 1
ATOM 712 C CA . GLU A 1 92 ? -13.361 8.290 24.881 1.00 94.44 92 GLU A CA 1
ATOM 713 C C . GLU A 1 92 ? -14.727 8.817 25.344 1.00 94.44 92 GLU A C 1
ATOM 715 O O . GLU A 1 92 ? -15.113 8.604 26.497 1.00 94.44 92 GLU A O 1
ATOM 720 N N . GLN A 1 93 ? -15.484 9.460 24.449 1.00 94.12 93 GLN A N 1
ATOM 721 C CA . GLN A 1 93 ? -16.848 9.920 24.727 1.00 94.12 93 GLN A CA 1
ATOM 722 C C . GLN A 1 93 ? -17.826 8.755 24.920 1.00 94.12 93 GLN A C 1
ATOM 724 O O . GLN A 1 93 ? -18.755 8.874 25.722 1.00 94.12 93 GLN A O 1
ATOM 729 N N . ASP A 1 94 ? -17.599 7.634 24.230 1.00 92.25 94 ASP A N 1
ATOM 730 C CA . ASP A 1 94 ? -18.466 6.456 24.275 1.00 92.25 94 ASP A CA 1
ATOM 731 C C . ASP A 1 94 ? -17.703 5.151 24.572 1.00 92.25 94 ASP A C 1
ATOM 733 O O . ASP A 1 94 ? -17.915 4.101 23.961 1.00 92.25 94 ASP A O 1
ATOM 737 N N . ALA A 1 95 ? -16.810 5.202 25.568 1.00 82.75 95 ALA A N 1
ATOM 738 C CA . ALA A 1 95 ? -15.857 4.125 25.884 1.00 82.75 95 ALA A CA 1
ATOM 739 C C . ALA A 1 95 ? -16.506 2.788 26.259 1.00 82.75 95 ALA A C 1
ATOM 741 O O . ALA A 1 95 ? -15.834 1.763 26.358 1.00 82.75 95 ALA A O 1
ATOM 742 N N . THR A 1 96 ? -17.815 2.789 26.507 1.00 88.00 96 THR A N 1
ATOM 743 C CA . THR A 1 96 ? -18.559 1.589 26.882 1.00 88.00 96 THR A CA 1
ATOM 744 C C . THR A 1 96 ? -19.437 1.021 25.777 1.00 88.00 96 THR A C 1
ATOM 746 O O . THR A 1 96 ? -20.013 -0.043 26.001 1.00 88.00 96 THR A O 1
ATOM 749 N N . ALA A 1 97 ? -19.569 1.689 24.627 1.00 85.69 97 ALA A N 1
ATOM 750 C CA . ALA A 1 97 ? -20.439 1.220 23.552 1.00 85.69 97 ALA A CA 1
ATOM 751 C C . ALA A 1 97 ? -19.864 0.001 22.821 1.00 85.69 97 ALA A C 1
ATOM 753 O O . ALA A 1 97 ? -20.600 -0.953 22.564 1.00 85.69 97 ALA A O 1
ATOM 754 N N . ILE A 1 98 ? -18.556 -0.017 22.551 1.00 87.38 98 ILE A N 1
ATOM 755 C CA . ILE A 1 98 ? -17.918 -1.131 21.837 1.00 87.38 98 ILE A CA 1
ATOM 756 C C . ILE A 1 98 ? -17.920 -2.395 22.703 1.00 87.38 98 ILE A C 1
ATOM 758 O O . ILE A 1 98 ? -17.522 -2.383 23.870 1.00 87.38 98 ILE A O 1
ATOM 762 N N . GLY A 1 99 ? -18.424 -3.492 22.139 1.00 88.06 99 GLY A N 1
ATOM 763 C CA . GLY A 1 99 ? -18.624 -4.776 22.809 1.00 88.06 99 GLY A CA 1
ATOM 764 C C . GLY A 1 99 ? -19.873 -4.869 23.693 1.00 88.06 99 GLY A C 1
ATOM 765 O O . GLY A 1 99 ? -20.173 -5.954 24.198 1.00 88.06 99 GLY A O 1
ATOM 766 N N . ARG A 1 100 ? -20.621 -3.773 23.899 1.00 90.81 100 ARG A N 1
ATOM 767 C CA . ARG A 1 100 ? -21.930 -3.794 24.589 1.00 90.81 100 ARG A CA 1
ATOM 768 C C . ARG A 1 100 ? -23.098 -3.542 23.648 1.00 90.81 100 ARG A C 1
ATOM 770 O O . ARG A 1 100 ? -24.156 -4.139 23.845 1.00 90.81 100 ARG A O 1
ATOM 777 N N . ASP A 1 101 ? -22.919 -2.663 22.668 1.00 95.00 101 ASP A N 1
ATOM 778 C CA . ASP A 1 101 ? -23.926 -2.318 21.675 1.00 95.00 101 ASP A CA 1
ATOM 779 C C . ASP A 1 101 ? -23.542 -2.871 20.298 1.00 95.00 101 ASP A C 1
ATOM 781 O O . ASP A 1 101 ? -22.546 -2.475 19.693 1.00 95.00 101 ASP A O 1
ATOM 785 N N . ALA A 1 102 ? -24.388 -3.754 19.767 1.00 93.69 102 ALA A N 1
ATOM 786 C CA . ALA A 1 102 ? -24.210 -4.324 18.437 1.00 93.69 102 ALA A CA 1
ATOM 787 C C . ALA A 1 102 ? -24.227 -3.257 17.327 1.00 93.69 102 ALA A C 1
ATOM 789 O O . ALA A 1 102 ? -23.624 -3.461 16.273 1.00 93.69 102 ALA A O 1
ATOM 790 N N . ALA A 1 103 ? -24.912 -2.126 17.538 1.00 92.38 103 ALA A N 1
ATOM 791 C CA . ALA A 1 103 ? -24.904 -1.022 16.585 1.00 92.38 103 ALA A CA 1
ATOM 792 C C . ALA A 1 103 ? -23.536 -0.325 16.537 1.00 92.38 103 ALA A C 1
ATOM 794 O O . ALA A 1 103 ? -23.067 0.009 15.448 1.00 92.38 103 ALA A O 1
ATOM 795 N N . ALA A 1 104 ? -22.881 -0.159 17.689 1.00 91.12 104 ALA A N 1
ATOM 796 C CA . ALA A 1 104 ? -21.539 0.409 17.774 1.00 91.12 104 ALA A CA 1
ATOM 797 C C . ALA A 1 104 ? -20.499 -0.517 17.128 1.00 91.12 104 ALA A C 1
ATOM 799 O O . ALA A 1 104 ? -19.698 -0.059 16.313 1.00 91.12 104 ALA A O 1
ATOM 800 N N . ASP A 1 105 ? -20.577 -1.825 17.397 1.00 91.69 105 ASP A N 1
ATOM 801 C CA . ASP A 1 105 ? -19.702 -2.822 16.768 1.00 91.69 105 ASP A CA 1
ATOM 802 C C . ASP A 1 105 ? -19.865 -2.829 15.237 1.00 91.69 105 ASP A C 1
ATOM 804 O O . ASP A 1 105 ? -18.882 -2.852 14.494 1.00 91.69 105 ASP A O 1
ATOM 808 N N . ALA A 1 106 ? -21.105 -2.740 14.743 1.00 92.81 106 ALA A N 1
ATOM 809 C CA . ALA A 1 106 ? -21.383 -2.668 13.310 1.00 92.81 106 ALA A CA 1
ATOM 810 C C . ALA A 1 106 ? -20.867 -1.369 12.668 1.00 92.81 106 ALA A C 1
ATOM 812 O O . ALA A 1 106 ? -20.348 -1.399 11.551 1.00 92.81 106 ALA A O 1
ATOM 813 N N . ALA A 1 107 ? -20.994 -0.230 13.356 1.00 92.44 107 ALA A N 1
ATOM 814 C CA . ALA A 1 107 ? -20.471 1.047 12.880 1.00 92.44 107 ALA A CA 1
ATOM 815 C C . ALA A 1 107 ? -18.937 1.040 12.813 1.00 92.44 107 ALA A C 1
ATOM 817 O O . ALA A 1 107 ? -18.363 1.512 11.830 1.00 92.44 107 ALA A O 1
ATOM 818 N N . PHE A 1 108 ? -18.276 0.457 13.816 1.00 92.50 108 PHE A N 1
ATOM 819 C CA . PHE A 1 108 ? -16.824 0.309 13.833 1.00 92.50 108 PHE A CA 1
ATOM 820 C C . PHE A 1 108 ? -16.325 -0.619 12.721 1.00 92.50 108 PHE A C 1
ATOM 822 O O . PHE A 1 108 ? -15.371 -0.296 12.012 1.00 92.50 108 PHE A O 1
ATOM 829 N N . GLU A 1 109 ? -17.001 -1.744 12.501 1.00 93.06 109 GLU A N 1
ATOM 830 C CA . GLU A 1 109 ? -16.651 -2.656 11.414 1.00 93.06 109 GLU A CA 1
ATOM 831 C C . GLU A 1 109 ? -16.834 -1.993 10.039 1.00 93.06 109 GLU A C 1
ATOM 833 O O . GLU A 1 109 ? -15.975 -2.122 9.166 1.00 93.06 109 GLU A O 1
ATOM 838 N N . LEU A 1 110 ? -17.895 -1.199 9.855 1.00 93.94 110 LEU A N 1
ATOM 839 C CA . LEU A 1 110 ? -18.084 -0.402 8.642 1.00 93.94 110 LEU A CA 1
ATOM 840 C C . LEU A 1 110 ? -16.957 0.625 8.454 1.00 93.94 110 LEU A C 1
ATOM 842 O O . LEU A 1 110 ? -16.462 0.792 7.337 1.00 93.94 110 LEU A O 1
ATOM 846 N N . TYR A 1 111 ? -16.535 1.293 9.532 1.00 91.62 111 TYR A N 1
ATOM 847 C CA . TYR A 1 111 ? -15.403 2.216 9.507 1.00 91.62 111 TYR A CA 1
ATOM 848 C C . TYR A 1 111 ? -14.134 1.506 9.024 1.00 91.62 111 TYR A C 1
ATOM 850 O O . TYR A 1 111 ? -13.543 1.927 8.028 1.00 91.62 111 TYR A O 1
ATOM 858 N N . ARG A 1 112 ? -13.775 0.366 9.622 1.00 92.69 112 ARG A N 1
ATOM 859 C CA . ARG A 1 112 ? -12.622 -0.441 9.194 1.00 92.69 112 ARG A CA 1
ATOM 860 C C . ARG A 1 112 ? -12.707 -0.858 7.732 1.00 92.69 112 ARG A C 1
ATOM 862 O O . ARG A 1 112 ? -11.757 -0.660 6.978 1.00 92.69 112 ARG A O 1
ATOM 869 N N . GLN A 1 113 ? -13.852 -1.388 7.309 1.00 90.06 113 GLN A N 1
ATOM 870 C CA . GLN A 1 113 ? -14.067 -1.787 5.919 1.00 90.06 113 GLN A CA 1
ATOM 871 C C . GLN A 1 113 ? -13.924 -0.606 4.963 1.00 90.06 113 GLN A C 1
ATOM 873 O O . GLN A 1 113 ? -13.385 -0.773 3.873 1.00 90.06 113 GLN A O 1
ATOM 878 N N . SER A 1 114 ? -14.356 0.591 5.364 1.00 90.12 114 SER A N 1
ATOM 879 C CA . SER A 1 114 ? -14.185 1.797 4.555 1.00 90.12 114 SER A CA 1
ATOM 880 C C . SER A 1 114 ? -12.716 2.206 4.421 1.00 90.12 114 SER A C 1
ATOM 882 O O . SER A 1 114 ? -12.296 2.550 3.318 1.00 90.12 114 SER A O 1
ATOM 884 N N . LEU A 1 115 ? -11.914 2.087 5.487 1.00 87.19 115 LEU A N 1
ATOM 885 C CA . LEU A 1 115 ? -10.471 2.331 5.432 1.00 87.19 115 LEU A CA 1
ATOM 886 C C . LEU A 1 115 ? -9.783 1.337 4.491 1.00 87.19 115 LEU A C 1
ATOM 888 O O . LEU A 1 115 ? -9.040 1.753 3.608 1.00 87.19 115 LEU A O 1
ATOM 892 N N . ILE A 1 116 ? -10.096 0.044 4.618 1.00 83.56 116 ILE A N 1
ATOM 893 C CA . ILE A 1 116 ? -9.552 -1.018 3.756 1.00 83.56 116 ILE A CA 1
ATOM 894 C C . ILE A 1 116 ? -9.997 -0.829 2.299 1.00 83.56 116 ILE A C 1
ATOM 896 O O . ILE A 1 116 ? -9.207 -0.989 1.374 1.00 83.56 116 ILE A O 1
ATOM 900 N N . ALA A 1 117 ? -11.254 -0.455 2.059 1.00 82.81 117 ALA A N 1
ATOM 901 C CA . ALA A 1 117 ? -11.753 -0.187 0.710 1.00 82.81 117 ALA A CA 1
ATOM 902 C C . ALA A 1 117 ? -11.071 1.031 0.064 1.00 82.81 117 ALA A C 1
ATOM 904 O O . ALA A 1 117 ? -10.973 1.111 -1.162 1.00 82.81 117 ALA A O 1
ATOM 905 N N . LEU A 1 118 ? -10.597 1.968 0.885 1.00 80.31 118 LEU A N 1
ATOM 906 C CA . LEU A 1 118 ? -9.824 3.136 0.475 1.00 80.31 118 LEU A CA 1
ATOM 907 C C . LEU A 1 118 ? -8.310 2.877 0.474 1.00 80.31 118 LEU A C 1
ATOM 909 O O . LEU A 1 118 ? -7.551 3.840 0.391 1.00 80.31 118 LEU A O 1
ATOM 913 N N . ASP A 1 119 ? -7.871 1.614 0.532 1.00 76.31 119 ASP A N 1
ATOM 914 C CA . ASP A 1 119 ? -6.461 1.231 0.586 1.00 76.31 119 ASP A CA 1
ATOM 915 C C . ASP A 1 119 ? -5.630 1.940 -0.497 1.00 76.31 119 ASP A C 1
ATOM 917 O O . ASP A 1 119 ? -5.638 1.621 -1.696 1.00 76.31 119 ASP A O 1
ATOM 921 N N . ALA A 1 120 ? -4.869 2.930 -0.035 1.00 74.00 120 ALA A N 1
ATOM 922 C CA . ALA A 1 120 ? -3.950 3.682 -0.861 1.00 74.00 120 ALA A CA 1
ATOM 923 C C . ALA A 1 120 ? -2.852 2.777 -1.432 1.00 74.00 120 ALA A C 1
ATOM 925 O O . ALA A 1 120 ? -2.382 3.034 -2.538 1.00 74.00 120 ALA A O 1
ATOM 926 N N . GLY A 1 121 ? -2.488 1.695 -0.741 1.00 82.56 121 GLY A N 1
ATOM 927 C CA . GLY A 1 121 ? -1.576 0.664 -1.220 1.00 82.56 121 GLY A CA 1
ATOM 928 C C . GLY A 1 121 ? -2.069 0.050 -2.525 1.00 82.56 121 GLY A C 1
ATOM 929 O O . GLY A 1 121 ? -1.359 0.109 -3.530 1.00 82.56 121 GLY A O 1
ATOM 930 N N . GLN A 1 122 ? -3.312 -0.432 -2.579 1.00 84.38 122 GLN A N 1
ATOM 931 C CA . GLN A 1 122 ? -3.919 -0.895 -3.831 1.00 84.38 122 GLN A CA 1
ATOM 932 C C . GLN A 1 122 ? -3.928 0.181 -4.921 1.00 84.38 122 GLN A C 1
ATOM 934 O O . GLN A 1 122 ? -3.610 -0.116 -6.076 1.00 84.38 122 GLN A O 1
ATOM 939 N N . MET A 1 123 ? -4.241 1.437 -4.590 1.00 85.12 123 MET A N 1
ATOM 940 C CA . MET A 1 123 ? -4.217 2.529 -5.571 1.00 85.12 123 MET A CA 1
ATOM 941 C C . MET A 1 123 ? -2.805 2.801 -6.115 1.00 85.12 123 MET A C 1
ATOM 943 O O . MET A 1 123 ? -2.638 3.008 -7.323 1.00 85.12 123 MET A O 1
ATOM 947 N N . LEU A 1 124 ? -1.787 2.776 -5.253 1.00 90.00 124 LEU A N 1
ATOM 948 C CA . LEU A 1 124 ? -0.378 2.949 -5.607 1.00 90.00 124 LEU A CA 1
ATOM 949 C C . LEU A 1 124 ? 0.122 1.779 -6.452 1.00 90.00 124 LEU A C 1
ATOM 951 O O . LEU A 1 124 ? 0.707 2.005 -7.510 1.00 90.00 124 LEU A O 1
ATOM 955 N N . THR A 1 125 ? -0.199 0.547 -6.064 1.00 93.56 125 THR A N 1
ATOM 956 C CA . THR A 1 125 ? 0.105 -0.670 -6.823 1.00 93.56 125 THR A CA 1
ATOM 957 C C . THR A 1 125 ? -0.540 -0.613 -8.207 1.00 93.56 125 THR A C 1
ATOM 959 O O . THR A 1 125 ? 0.142 -0.753 -9.223 1.00 93.56 125 THR A O 1
ATOM 962 N N . GLN A 1 126 ? -1.830 -0.272 -8.304 1.00 94.06 126 GLN A N 1
ATOM 963 C CA . GLN A 1 126 ? -2.501 -0.069 -9.592 1.00 94.06 126 GLN A CA 1
ATOM 964 C C . GLN A 1 126 ? -1.838 1.031 -10.435 1.00 94.06 126 GLN A C 1
ATOM 966 O O . GLN A 1 126 ? -1.730 0.892 -11.658 1.00 94.06 126 GLN A O 1
ATOM 971 N N . LYS A 1 127 ? -1.397 2.135 -9.817 1.00 94.75 127 LYS A N 1
ATOM 972 C CA . LYS A 1 127 ? -0.671 3.215 -10.501 1.00 94.75 127 LYS A CA 1
ATOM 973 C C . LYS A 1 127 ? 0.686 2.727 -11.016 1.00 94.75 127 LYS A C 1
ATOM 975 O O . LYS A 1 127 ? 1.006 2.999 -12.172 1.00 94.75 127 LYS A O 1
ATOM 980 N N . ALA A 1 128 ? 1.419 1.943 -10.228 1.00 97.19 128 ALA A N 1
ATOM 981 C CA . ALA A 1 128 ? 2.680 1.326 -10.625 1.00 97.19 128 ALA A CA 1
ATOM 982 C C . ALA A 1 128 ? 2.493 0.417 -11.847 1.00 97.19 128 ALA A C 1
ATOM 984 O O . ALA A 1 128 ? 3.147 0.617 -12.871 1.00 97.19 128 ALA A O 1
ATOM 985 N N . PHE A 1 129 ? 1.520 -0.502 -11.810 1.00 97.81 129 PHE A N 1
ATOM 986 C CA . PHE A 1 129 ? 1.205 -1.373 -12.949 1.00 97.81 129 PHE A CA 1
ATOM 987 C C . PHE A 1 129 ? 0.748 -0.586 -14.187 1.00 97.81 129 PHE A C 1
ATOM 989 O O . PHE A 1 129 ? 1.091 -0.955 -15.313 1.00 97.81 129 PHE A O 1
ATOM 996 N N . LYS A 1 130 ? 0.037 0.538 -14.017 1.00 97.56 130 LYS A N 1
ATOM 997 C CA . LYS A 1 130 ? -0.278 1.461 -15.124 1.00 97.56 130 LYS A CA 1
ATOM 998 C C . LYS A 1 130 ? 0.985 2.091 -15.722 1.00 97.56 130 LYS A C 1
ATOM 1000 O O . LYS A 1 130 ? 1.064 2.194 -16.948 1.00 97.56 130 LYS A O 1
ATOM 1005 N N . CYS A 1 131 ? 1.966 2.484 -14.908 1.00 97.94 131 CYS A N 1
ATOM 1006 C CA . CYS A 1 131 ? 3.260 2.979 -15.389 1.00 97.94 131 CYS A CA 1
ATOM 1007 C C . CYS A 1 131 ? 4.020 1.895 -16.167 1.00 97.94 131 CYS A C 1
ATOM 1009 O O . CYS A 1 131 ? 4.480 2.172 -17.275 1.00 97.94 131 CYS A O 1
ATOM 1011 N N . VAL A 1 132 ? 4.059 0.651 -15.664 1.00 98.12 132 VAL A N 1
ATOM 1012 C CA . VAL A 1 132 ? 4.655 -0.498 -16.376 1.00 98.12 132 VAL A CA 1
ATOM 1013 C C . VAL A 1 132 ? 3.963 -0.723 -17.722 1.00 98.12 132 VAL A C 1
ATOM 1015 O O . VAL A 1 132 ? 4.619 -0.799 -18.759 1.00 98.12 132 VAL A O 1
ATOM 1018 N N . ALA A 1 133 ? 2.628 -0.760 -17.743 1.00 97.50 133 ALA A N 1
ATOM 1019 C CA . ALA A 1 133 ? 1.856 -0.962 -18.967 1.00 97.50 133 ALA A CA 1
ATOM 1020 C C . ALA A 1 133 ? 2.140 0.108 -20.038 1.00 97.50 133 ALA A C 1
ATOM 1022 O O . ALA A 1 133 ? 2.135 -0.207 -21.231 1.00 97.50 133 ALA A O 1
ATOM 1023 N N . ARG A 1 134 ? 2.409 1.350 -19.614 1.00 97.94 134 ARG A N 1
ATOM 1024 C CA . ARG A 1 134 ? 2.724 2.503 -20.472 1.00 97.94 134 ARG A CA 1
ATOM 1025 C C . ARG A 1 134 ? 4.216 2.677 -20.777 1.00 97.94 134 ARG A C 1
ATOM 1027 O O . ARG A 1 134 ? 4.553 3.603 -21.502 1.00 97.94 134 ARG A O 1
ATOM 1034 N N . ASP A 1 135 ? 5.087 1.812 -20.254 1.00 98.00 135 ASP A N 1
ATOM 1035 C CA . ASP A 1 135 ? 6.552 1.958 -20.313 1.00 98.00 135 ASP A CA 1
ATOM 1036 C C . ASP A 1 135 ? 7.071 3.296 -19.741 1.00 98.00 135 ASP A C 1
ATOM 1038 O O . ASP A 1 135 ? 8.090 3.830 -20.183 1.00 98.00 135 ASP A O 1
ATOM 1042 N N . ASN A 1 136 ? 6.362 3.872 -18.760 1.00 98.38 136 ASN A N 1
ATOM 1043 C CA . ASN A 1 136 ? 6.766 5.133 -18.141 1.00 98.38 136 ASN A CA 1
ATOM 1044 C C . ASN A 1 136 ? 7.704 4.888 -16.950 1.00 98.38 136 ASN A C 1
ATOM 1046 O O . ASN A 1 136 ? 7.273 4.807 -15.798 1.00 98.38 136 ASN A O 1
ATOM 1050 N N . ALA A 1 137 ? 8.995 4.760 -17.254 1.00 98.31 137 ALA A N 1
ATOM 1051 C CA . ALA A 1 137 ? 10.049 4.511 -16.274 1.00 98.31 137 ALA A CA 1
ATOM 1052 C C . ALA A 1 137 ? 10.256 5.672 -15.280 1.00 98.31 137 ALA A C 1
ATOM 1054 O O . ALA A 1 137 ? 10.601 5.429 -14.126 1.00 98.31 137 ALA A O 1
ATOM 1055 N N . GLU A 1 138 ? 10.029 6.918 -15.702 1.00 98.00 138 GLU A N 1
ATOM 1056 C CA . GLU A 1 138 ? 10.255 8.108 -14.868 1.00 98.00 138 GLU A CA 1
ATOM 1057 C C . GLU A 1 138 ? 9.196 8.237 -13.774 1.00 98.00 138 GLU A C 1
ATOM 1059 O O . GLU A 1 138 ? 9.535 8.383 -12.600 1.00 98.00 138 GLU A O 1
ATOM 1064 N N . ASP A 1 139 ? 7.919 8.107 -14.140 1.00 96.69 139 ASP A N 1
ATOM 1065 C CA . ASP A 1 139 ? 6.824 8.120 -13.166 1.00 96.69 139 ASP A CA 1
ATOM 1066 C C . ASP A 1 139 ? 6.940 6.954 -12.183 1.00 96.69 139 ASP A C 1
ATOM 1068 O O . ASP A 1 139 ? 6.670 7.123 -10.996 1.00 96.69 139 ASP A O 1
ATOM 1072 N N . LEU A 1 140 ? 7.361 5.778 -12.664 1.00 97.81 140 LEU A N 1
ATOM 1073 C CA . LEU A 1 140 ? 7.569 4.617 -11.806 1.00 97.81 140 LEU A CA 1
ATOM 1074 C C . LEU A 1 140 ? 8.707 4.856 -10.805 1.00 97.81 140 LEU A C 1
ATOM 1076 O O . LEU A 1 140 ? 8.561 4.526 -9.632 1.00 97.81 140 LEU A O 1
ATOM 1080 N N . ARG A 1 141 ? 9.816 5.467 -11.242 1.00 97.75 141 ARG A N 1
ATOM 1081 C CA . ARG A 1 141 ? 10.928 5.838 -10.358 1.00 97.75 141 ARG A CA 1
ATOM 1082 C C . ARG A 1 141 ? 10.477 6.826 -9.283 1.00 97.75 141 ARG A C 1
ATOM 1084 O O . ARG A 1 141 ? 10.731 6.584 -8.108 1.00 97.75 141 ARG A O 1
ATOM 1091 N N . ARG A 1 142 ? 9.742 7.876 -9.668 1.00 94.75 142 ARG A N 1
ATOM 1092 C CA . ARG A 1 142 ? 9.161 8.832 -8.711 1.00 94.75 142 ARG A CA 1
ATOM 1093 C C . ARG A 1 142 ? 8.251 8.129 -7.712 1.00 94.75 142 ARG A C 1
ATOM 1095 O O . ARG A 1 142 ? 8.329 8.415 -6.526 1.00 94.75 142 ARG A O 1
ATOM 1102 N N . LEU A 1 143 ? 7.432 7.181 -8.172 1.00 95.06 143 LEU A N 1
ATOM 1103 C CA . LEU A 1 143 ? 6.547 6.416 -7.299 1.00 95.06 143 LEU A CA 1
ATOM 1104 C C . LEU A 1 143 ? 7.343 5.659 -6.224 1.00 95.06 143 LEU A C 1
ATOM 1106 O O . LEU A 1 143 ? 7.021 5.804 -5.051 1.00 95.06 143 LEU A O 1
ATOM 1110 N N . PHE A 1 144 ? 8.416 4.952 -6.594 1.00 96.00 144 PHE A N 1
ATOM 1111 C CA . PHE A 1 144 ? 9.303 4.270 -5.638 1.00 96.00 144 PHE A CA 1
ATOM 1112 C C . PHE A 1 144 ? 10.039 5.217 -4.680 1.00 96.00 144 PHE A C 1
ATOM 1114 O O . PHE A 1 144 ? 10.333 4.838 -3.554 1.00 96.00 144 PHE A O 1
ATOM 1121 N N . GLU A 1 145 ? 10.374 6.431 -5.115 1.00 93.31 145 GLU A N 1
ATOM 1122 C CA . GLU A 1 145 ? 11.077 7.409 -4.275 1.00 93.31 145 GLU A CA 1
ATOM 1123 C C . GLU A 1 145 ? 10.141 8.108 -3.285 1.00 93.31 145 GLU A C 1
ATOM 1125 O O . GLU A 1 145 ? 10.529 8.377 -2.152 1.00 93.31 145 GLU A O 1
ATOM 1130 N N . THR A 1 146 ? 8.913 8.411 -3.712 1.00 88.19 146 THR A N 1
ATOM 1131 C CA . THR A 1 146 ? 7.930 9.134 -2.888 1.00 88.19 146 THR A CA 1
ATOM 1132 C C . THR A 1 146 ? 7.087 8.230 -2.000 1.00 88.19 146 THR A C 1
ATOM 1134 O O . THR A 1 146 ? 6.513 8.709 -1.028 1.00 88.19 146 THR A O 1
ATOM 1137 N N . THR A 1 147 ? 6.961 6.946 -2.340 1.00 86.62 147 THR A N 1
ATOM 1138 C CA . THR A 1 147 ? 6.067 6.017 -1.640 1.00 86.62 147 THR A CA 1
ATOM 1139 C C . THR A 1 147 ? 6.798 4.747 -1.245 1.00 86.62 147 THR A C 1
ATOM 1141 O O . THR A 1 147 ? 7.697 4.303 -1.953 1.00 86.62 147 THR A O 1
ATOM 1144 N N . SER A 1 148 ? 6.364 4.118 -0.152 1.00 86.12 148 SER A N 1
ATOM 1145 C CA . SER A 1 148 ? 6.877 2.827 0.328 1.00 86.12 148 SER A CA 1
ATOM 1146 C C . SER A 1 148 ? 6.378 1.643 -0.517 1.00 86.12 148 SER A C 1
ATOM 1148 O O . SER A 1 148 ? 5.968 0.613 0.013 1.00 86.12 148 SER A O 1
ATOM 1150 N N . LEU A 1 149 ? 6.352 1.793 -1.844 1.00 93.44 149 LEU A N 1
ATOM 1151 C CA . LEU A 1 149 ? 5.982 0.720 -2.757 1.00 93.44 149 LEU A CA 1
ATOM 1152 C C . LEU A 1 149 ? 7.089 -0.340 -2.754 1.00 93.44 149 LEU A C 1
ATOM 1154 O O . LEU A 1 149 ? 8.240 -0.055 -3.100 1.00 93.44 149 LEU A O 1
ATOM 1158 N N . ARG A 1 150 ? 6.743 -1.576 -2.395 1.00 94.94 150 ARG A N 1
ATOM 1159 C CA . ARG A 1 150 ? 7.695 -2.687 -2.446 1.00 94.94 150 ARG A CA 1
ATOM 1160 C C . ARG A 1 150 ? 7.979 -3.106 -3.887 1.00 94.94 150 ARG A C 1
ATOM 1162 O O . ARG A 1 150 ? 7.090 -3.085 -4.741 1.00 94.94 150 ARG A O 1
ATOM 1169 N N . TRP A 1 151 ? 9.220 -3.499 -4.167 1.00 96.25 151 TRP A N 1
ATOM 1170 C CA . TRP A 1 151 ? 9.620 -3.964 -5.501 1.00 96.25 151 TRP A CA 1
ATOM 1171 C C . TRP A 1 151 ? 8.916 -5.271 -5.912 1.00 96.25 151 TRP A C 1
ATOM 1173 O O . TRP A 1 151 ? 8.740 -5.516 -7.108 1.00 96.25 151 TRP A O 1
ATOM 1183 N N . ASP A 1 152 ? 8.508 -6.079 -4.932 1.00 96.81 152 ASP A N 1
ATOM 1184 C CA . ASP A 1 152 ? 7.828 -7.371 -5.070 1.00 96.81 152 ASP A CA 1
ATOM 1185 C C . ASP A 1 152 ? 6.293 -7.262 -5.038 1.00 96.81 152 ASP A C 1
ATOM 1187 O O . ASP A 1 152 ? 5.612 -8.277 -4.957 1.00 96.81 152 ASP A O 1
ATOM 1191 N N . ALA A 1 153 ? 5.730 -6.051 -5.140 1.00 95.75 153 ALA A N 1
ATOM 1192 C CA . ALA A 1 153 ? 4.284 -5.861 -5.163 1.00 95.75 153 ALA A CA 1
ATOM 1193 C C . ALA A 1 153 ? 3.616 -6.628 -6.322 1.00 95.75 153 ALA A C 1
ATOM 1195 O O . ALA A 1 153 ? 4.012 -6.512 -7.491 1.00 95.75 153 ALA A O 1
ATOM 1196 N N . GLU A 1 154 ? 2.563 -7.371 -5.985 1.00 97.00 154 GLU A N 1
ATOM 1197 C CA . GLU A 1 154 ? 1.797 -8.206 -6.908 1.00 97.00 154 GLU A CA 1
ATOM 1198 C C . GLU A 1 154 ? 0.491 -7.526 -7.339 1.00 97.00 154 GLU A C 1
ATOM 1200 O O . GLU A 1 154 ? -0.120 -6.743 -6.607 1.00 97.00 154 GLU A O 1
ATOM 1205 N N . ASN A 1 155 ? 0.046 -7.814 -8.562 1.00 95.19 155 ASN A N 1
ATOM 1206 C CA . ASN A 1 155 ? -1.293 -7.444 -9.008 1.00 95.19 155 ASN A CA 1
ATOM 1207 C C . ASN A 1 155 ? -2.345 -8.441 -8.483 1.00 95.19 155 ASN A C 1
ATOM 1209 O O . ASN A 1 155 ? -2.026 -9.468 -7.896 1.00 95.19 155 ASN A O 1
ATOM 1213 N N . ALA A 1 156 ? -3.625 -8.185 -8.770 1.00 91.56 156 ALA A N 1
ATOM 1214 C CA . ALA A 1 156 ? -4.717 -9.093 -8.398 1.00 91.56 156 ALA A CA 1
ATOM 1215 C C . ALA A 1 156 ? -4.610 -10.510 -9.013 1.00 91.56 156 ALA A C 1
ATOM 1217 O O . ALA A 1 156 ? -5.334 -11.411 -8.605 1.00 91.56 156 ALA A O 1
ATOM 1218 N N . GLY A 1 157 ? -3.744 -10.703 -10.013 1.00 94.81 157 GLY A N 1
ATOM 1219 C CA . GLY A 1 157 ? -3.431 -11.997 -10.617 1.00 94.81 157 GLY A CA 1
ATOM 1220 C C . GLY A 1 157 ? -2.155 -12.650 -10.073 1.00 94.8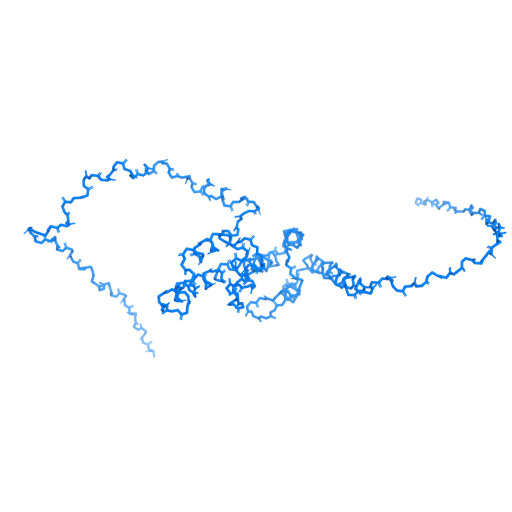1 157 GLY A C 1
ATOM 1221 O O . GLY A 1 157 ? -1.715 -13.634 -10.660 1.00 94.81 157 GLY A O 1
ATOM 1222 N N . GLY A 1 158 ? -1.546 -12.107 -9.012 1.00 96.75 158 GLY A N 1
ATOM 1223 C CA . GLY A 1 158 ? -0.316 -12.628 -8.404 1.00 96.75 158 GLY A CA 1
ATOM 1224 C C . GLY A 1 158 ? 0.956 -12.387 -9.223 1.00 96.75 158 GLY A C 1
ATOM 1225 O O . GLY A 1 158 ? 1.985 -12.984 -8.939 1.00 96.75 158 GLY A O 1
ATOM 1226 N N . GLN A 1 159 ? 0.907 -11.555 -10.271 1.00 98.12 159 GLN A N 1
ATOM 1227 C CA . GLN A 1 159 ? 2.104 -11.216 -11.046 1.00 98.12 159 GLN A CA 1
ATOM 1228 C C . GLN A 1 159 ? 2.782 -9.981 -10.463 1.00 98.12 159 GLN A C 1
ATOM 1230 O O . GLN A 1 159 ? 2.137 -8.954 -10.227 1.00 98.12 159 GLN A O 1
ATOM 1235 N N . THR A 1 160 ? 4.099 -10.046 -10.331 1.00 98.31 160 THR A N 1
ATOM 1236 C CA . THR A 1 160 ? 4.936 -8.932 -9.874 1.00 98.31 160 THR A CA 1
ATOM 1237 C C . THR A 1 160 ? 5.150 -7.877 -10.967 1.00 98.31 160 THR A C 1
ATOM 1239 O O . THR A 1 160 ? 5.001 -8.133 -12.169 1.00 98.31 160 THR A O 1
ATOM 1242 N N . LEU A 1 161 ? 5.572 -6.667 -10.576 1.00 98.12 161 LEU A N 1
ATOM 1243 C CA . LEU A 1 161 ? 5.912 -5.590 -11.522 1.00 98.12 161 LEU A CA 1
ATOM 1244 C C . LEU A 1 161 ? 6.965 -6.021 -12.559 1.00 98.12 161 LEU A C 1
ATOM 1246 O O . LEU A 1 161 ? 6.864 -5.645 -13.732 1.00 98.12 161 LEU A O 1
ATOM 1250 N N . ILE A 1 162 ? 7.968 -6.809 -12.147 1.00 98.38 162 ILE A N 1
ATOM 1251 C CA . ILE A 1 162 ? 9.045 -7.265 -13.037 1.00 98.38 162 ILE A CA 1
ATOM 1252 C C . ILE A 1 162 ? 8.555 -8.311 -14.041 1.00 98.38 162 ILE A C 1
ATOM 1254 O O . ILE A 1 162 ? 8.929 -8.236 -15.210 1.00 98.38 162 ILE A O 1
ATOM 1258 N N . GLU A 1 163 ? 7.690 -9.237 -13.627 1.00 98.38 163 GLU A N 1
ATOM 1259 C CA . GLU A 1 163 ? 7.101 -10.247 -14.513 1.00 98.38 163 GLU A CA 1
ATOM 1260 C C . GLU A 1 163 ? 6.230 -9.592 -15.581 1.00 98.38 163 GLU A C 1
ATOM 1262 O O . GLU A 1 163 ? 6.411 -9.861 -16.768 1.00 98.38 163 GLU A O 1
ATOM 1267 N N . VAL A 1 164 ? 5.376 -8.640 -15.190 1.00 98.38 164 VAL A N 1
ATOM 1268 C CA . VAL A 1 164 ? 4.550 -7.879 -16.141 1.00 98.38 164 VAL A CA 1
ATOM 1269 C C . VAL A 1 164 ? 5.420 -7.065 -17.108 1.00 98.38 164 VAL A C 1
ATOM 1271 O O . VAL A 1 164 ? 5.113 -6.968 -18.301 1.00 98.38 164 VAL A O 1
ATOM 1274 N N . ALA A 1 165 ? 6.529 -6.488 -16.633 1.00 98.44 165 ALA A N 1
ATOM 1275 C CA . ALA A 1 165 ? 7.471 -5.760 -17.482 1.00 98.44 165 ALA A CA 1
ATOM 1276 C C . ALA A 1 165 ? 8.237 -6.683 -18.450 1.00 98.44 165 ALA A C 1
ATOM 1278 O O . ALA A 1 165 ? 8.549 -6.268 -19.570 1.00 98.44 165 ALA A O 1
ATOM 1279 N N . LEU A 1 166 ? 8.549 -7.917 -18.042 1.00 98.38 166 LEU A N 1
ATOM 1280 C CA . LEU A 1 166 ? 9.175 -8.936 -18.889 1.00 98.38 166 LEU A CA 1
ATOM 1281 C C . LEU A 1 166 ? 8.206 -9.431 -19.964 1.00 98.38 166 LEU A C 1
ATOM 1283 O O . LEU A 1 166 ? 8.549 -9.395 -21.145 1.00 98.38 166 LEU A O 1
ATOM 1287 N N . GLU A 1 167 ? 6.985 -9.797 -19.576 1.00 98.12 167 GLU A N 1
ATOM 1288 C CA . GLU A 1 167 ? 5.932 -10.278 -20.477 1.00 98.12 167 GLU A CA 1
ATOM 1289 C C . GLU A 1 167 ? 5.638 -9.262 -21.593 1.00 98.12 167 GLU A C 1
ATOM 1291 O O . GLU A 1 167 ? 5.542 -9.611 -22.769 1.00 98.12 167 GLU A O 1
ATOM 1296 N N . ARG A 1 168 ? 5.576 -7.971 -21.242 1.00 98.00 168 ARG A N 1
ATOM 1297 C CA . ARG A 1 168 ? 5.300 -6.871 -22.182 1.00 98.00 168 ARG A CA 1
ATOM 1298 C C . ARG A 1 168 ? 6.545 -6.261 -22.829 1.00 98.00 168 ARG A C 1
ATOM 1300 O O . ARG A 1 168 ? 6.423 -5.241 -23.510 1.00 98.00 168 ARG A O 1
ATOM 1307 N N . GLN A 1 169 ? 7.723 -6.845 -22.598 1.00 98.06 169 GLN A N 1
ATOM 1308 C CA . GLN A 1 169 ? 9.011 -6.419 -23.161 1.00 98.06 169 GLN A CA 1
ATOM 1309 C C . GLN A 1 169 ? 9.354 -4.939 -22.889 1.00 98.06 169 GLN A C 1
ATOM 1311 O O . GLN A 1 169 ? 9.862 -4.217 -23.746 1.00 98.06 169 GLN A O 1
ATOM 1316 N N . LYS A 1 170 ? 9.078 -4.463 -21.671 1.00 98.31 170 LYS A N 1
ATOM 1317 C CA . LYS A 1 170 ? 9.303 -3.077 -21.225 1.00 98.31 170 LYS A CA 1
ATOM 1318 C C . LYS A 1 170 ? 10.702 -2.886 -20.639 1.00 98.31 170 LYS A C 1
ATOM 1320 O O . LYS A 1 170 ? 10.876 -2.777 -19.427 1.00 98.31 170 LYS A O 1
ATOM 1325 N N . ALA A 1 171 ? 11.721 -2.882 -21.499 1.00 98.12 171 ALA A N 1
ATOM 1326 C CA . ALA A 1 171 ? 13.128 -2.902 -21.081 1.00 98.12 171 ALA A CA 1
ATOM 1327 C C . ALA A 1 171 ? 13.529 -1.723 -20.170 1.00 98.12 171 ALA A C 1
ATOM 1329 O O . ALA A 1 171 ? 14.253 -1.925 -19.197 1.00 98.12 171 ALA A O 1
ATOM 1330 N N . ARG A 1 172 ? 13.032 -0.505 -20.436 1.00 98.31 172 ARG A N 1
ATOM 1331 C CA . ARG A 1 172 ? 13.343 0.688 -19.624 1.00 98.31 172 ARG A CA 1
ATOM 1332 C C . ARG A 1 172 ? 12.834 0.537 -18.194 1.00 98.31 172 ARG A C 1
ATOM 1334 O O . ARG A 1 172 ? 13.563 0.786 -17.238 1.00 98.31 172 ARG A O 1
ATOM 1341 N N . VAL A 1 173 ? 11.593 0.083 -18.059 1.00 98.38 173 VAL A N 1
ATOM 1342 C CA . VAL A 1 173 ? 10.960 -0.185 -16.767 1.00 98.38 173 VAL A CA 1
ATOM 1343 C C . VAL A 1 173 ? 11.663 -1.322 -16.017 1.00 98.38 173 VAL A C 1
ATOM 1345 O O . VAL A 1 173 ? 11.869 -1.209 -14.812 1.00 98.38 173 VAL A O 1
ATOM 1348 N N . GLN A 1 174 ? 12.105 -2.379 -16.708 1.00 98.44 174 GLN A N 1
ATOM 1349 C CA . GLN A 1 174 ? 12.855 -3.475 -16.078 1.00 98.44 174 GLN A CA 1
ATOM 1350 C C . GLN A 1 174 ? 14.149 -2.999 -15.405 1.00 98.44 174 GLN A C 1
ATOM 1352 O O . GLN A 1 174 ? 14.486 -3.496 -14.332 1.00 98.44 174 GLN A O 1
ATOM 1357 N N . VAL A 1 175 ? 14.871 -2.051 -16.016 1.00 98.44 175 VAL A N 1
ATOM 1358 C CA . VAL A 1 175 ? 16.086 -1.469 -15.420 1.00 98.44 175 VAL A CA 1
ATOM 1359 C C . VAL A 1 175 ? 15.745 -0.768 -14.107 1.00 98.44 175 VAL A C 1
ATOM 1361 O O . VAL A 1 175 ? 16.353 -1.082 -13.087 1.00 98.44 175 VAL A O 1
ATOM 1364 N N . VAL A 1 176 ? 14.716 0.087 -14.105 1.00 98.38 176 VAL A N 1
ATOM 1365 C CA . VAL A 1 176 ? 14.273 0.803 -12.896 1.00 98.38 176 VAL A CA 1
ATOM 1366 C C . VAL A 1 176 ? 13.852 -0.164 -11.790 1.00 98.38 176 VAL A C 1
ATOM 1368 O O . VAL A 1 176 ? 14.264 0.006 -10.647 1.00 98.38 176 VAL A O 1
ATOM 1371 N N . ILE A 1 177 ? 13.080 -1.208 -12.110 1.00 98.25 177 ILE A N 1
ATOM 1372 C CA . ILE A 1 177 ? 12.638 -2.184 -11.102 1.00 98.25 177 ILE A CA 1
ATOM 1373 C C . ILE A 1 177 ? 13.837 -2.936 -10.501 1.00 98.25 177 ILE A C 1
ATOM 1375 O O . ILE A 1 177 ? 13.895 -3.121 -9.289 1.00 98.25 177 ILE A O 1
ATOM 1379 N N . LYS A 1 178 ? 14.828 -3.333 -11.313 1.00 98.31 178 LYS A N 1
ATOM 1380 C CA . LYS A 1 178 ? 16.045 -4.006 -10.820 1.00 98.31 178 LYS A CA 1
ATOM 1381 C C . LYS A 1 178 ? 16.910 -3.098 -9.944 1.00 98.31 178 LYS A C 1
ATOM 1383 O O . LYS A 1 178 ? 17.451 -3.563 -8.944 1.00 98.31 178 LYS A O 1
ATOM 1388 N N . GLU A 1 179 ? 17.044 -1.823 -10.308 1.00 98.12 179 GLU A N 1
ATOM 1389 C CA . GLU A 1 179 ? 17.740 -0.823 -9.489 1.00 98.12 179 GLU A CA 1
ATOM 1390 C C . GLU A 1 179 ? 17.066 -0.663 -8.123 1.00 98.12 179 GLU A C 1
ATOM 1392 O O . GLU A 1 179 ? 17.741 -0.718 -7.095 1.00 98.12 179 GLU A O 1
ATOM 1397 N N . MET A 1 180 ? 15.736 -0.528 -8.109 1.00 97.31 180 MET A N 1
ATOM 1398 C CA . MET A 1 180 ? 14.964 -0.371 -6.874 1.00 97.31 180 MET A CA 1
ATOM 1399 C C . MET A 1 180 ? 14.990 -1.629 -6.010 1.00 97.31 180 MET A C 1
ATOM 1401 O O . MET A 1 180 ? 15.182 -1.519 -4.802 1.00 97.31 180 MET A O 1
ATOM 1405 N N . ARG A 1 181 ? 14.912 -2.819 -6.617 1.00 97.50 181 ARG A N 1
ATOM 1406 C CA . ARG A 1 181 ? 15.106 -4.096 -5.919 1.00 97.50 181 ARG A CA 1
ATOM 1407 C C . ARG A 1 181 ? 16.444 -4.135 -5.185 1.00 97.50 181 ARG A C 1
ATOM 1409 O O . ARG A 1 181 ? 16.475 -4.376 -3.986 1.00 97.50 181 ARG A O 1
ATOM 1416 N N . ARG A 1 182 ? 17.543 -3.822 -5.880 1.00 97.88 182 ARG A N 1
ATOM 1417 C CA . ARG A 1 182 ? 18.883 -3.797 -5.275 1.00 97.88 182 ARG A CA 1
ATOM 1418 C C . ARG A 1 182 ? 18.980 -2.779 -4.136 1.00 97.88 182 ARG A C 1
ATOM 1420 O O . ARG A 1 182 ? 19.684 -3.019 -3.161 1.00 97.88 182 ARG A O 1
ATOM 1427 N N . LYS A 1 183 ? 18.310 -1.630 -4.269 1.00 96.69 183 LYS A N 1
ATOM 1428 C CA . LYS A 1 183 ? 18.272 -0.597 -3.228 1.00 96.69 183 LYS A CA 1
ATOM 1429 C C . LYS A 1 183 ? 17.544 -1.096 -1.973 1.00 96.69 183 LYS A C 1
ATOM 1431 O O . LYS A 1 183 ? 18.122 -1.002 -0.896 1.00 96.69 183 LYS A O 1
ATOM 1436 N N . GLN A 1 184 ? 16.352 -1.677 -2.126 1.00 94.88 184 GLN A N 1
ATOM 1437 C CA . GLN A 1 184 ? 15.561 -2.220 -1.014 1.00 94.88 184 GLN A CA 1
ATOM 1438 C C . GLN A 1 184 ? 16.269 -3.412 -0.338 1.00 94.88 184 GLN A C 1
ATOM 1440 O O . GLN A 1 184 ? 16.429 -3.404 0.876 1.00 94.88 184 GLN A O 1
ATOM 1445 N N . GLU A 1 185 ? 16.826 -4.364 -1.100 1.00 95.62 185 GLU A N 1
ATOM 1446 C CA . GLU A 1 185 ? 17.600 -5.500 -0.551 1.00 95.62 185 GLU A CA 1
ATOM 1447 C C . GLU A 1 185 ? 18.838 -5.039 0.253 1.00 95.62 185 GLU A C 1
ATOM 1449 O O . GLU A 1 185 ? 19.177 -5.610 1.295 1.00 95.62 185 GLU A O 1
ATOM 1454 N N . ASN A 1 186 ? 19.519 -3.980 -0.204 1.00 95.56 186 ASN A N 1
ATOM 1455 C CA . ASN A 1 186 ? 20.639 -3.383 0.527 1.00 95.56 186 ASN A CA 1
ATOM 1456 C C . ASN A 1 186 ? 20.185 -2.701 1.827 1.00 95.56 186 ASN A C 1
ATOM 1458 O O . ASN A 1 186 ? 20.898 -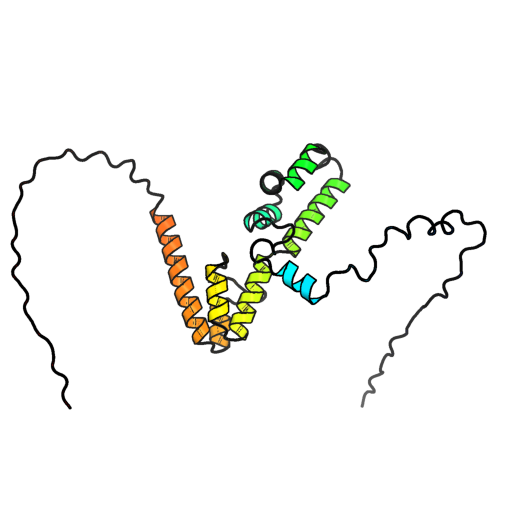2.773 2.826 1.00 95.56 186 ASN A O 1
ATOM 1462 N N . GLU A 1 187 ? 19.043 -2.012 1.819 1.00 93.31 187 GLU A N 1
ATOM 1463 C CA . GLU A 1 187 ? 18.471 -1.374 3.012 1.00 93.31 187 GLU A CA 1
ATOM 1464 C C . GLU A 1 187 ? 18.062 -2.428 4.053 1.00 93.31 187 GLU A C 1
ATOM 1466 O O . GLU A 1 187 ? 18.487 -2.324 5.204 1.00 93.31 187 GLU A O 1
ATOM 1471 N N . GLU A 1 188 ? 17.379 -3.496 3.631 1.00 91.62 188 GLU A N 1
ATOM 1472 C CA . GLU A 1 188 ? 16.995 -4.633 4.484 1.00 91.62 188 GLU A CA 1
ATOM 1473 C C . GLU A 1 188 ? 18.215 -5.333 5.106 1.00 91.62 188 GLU A C 1
ATOM 1475 O O . GLU A 1 188 ? 18.232 -5.662 6.296 1.00 91.62 188 GLU A O 1
ATOM 1480 N N . SER A 1 189 ? 19.285 -5.509 4.325 1.00 93.56 189 SER A N 1
ATOM 1481 C CA . SER A 1 189 ? 20.537 -6.100 4.814 1.00 93.56 189 SER A CA 1
ATOM 1482 C C . SER A 1 189 ? 21.224 -5.224 5.868 1.00 93.56 189 SER A C 1
ATOM 1484 O O . SER A 1 189 ? 21.824 -5.741 6.811 1.00 93.56 189 SER A O 1
ATOM 1486 N N . ARG A 1 190 ? 21.138 -3.891 5.740 1.00 91.31 190 ARG A N 1
ATOM 1487 C CA . ARG A 1 190 ? 21.702 -2.951 6.724 1.00 91.31 190 ARG A CA 1
ATOM 1488 C C . ARG A 1 190 ? 20.909 -2.953 8.021 1.00 91.31 190 ARG A C 1
ATOM 1490 O O . ARG A 1 190 ? 21.525 -2.927 9.081 1.00 91.31 190 ARG A O 1
ATOM 1497 N N . THR A 1 191 ? 19.581 -3.017 7.947 1.00 89.75 191 THR A N 1
ATOM 1498 C CA . THR A 1 191 ? 18.738 -3.138 9.143 1.00 89.75 191 THR A CA 1
ATOM 1499 C C . THR A 1 191 ? 18.960 -4.473 9.848 1.00 89.75 191 THR A C 1
ATOM 1501 O O . THR A 1 191 ? 19.097 -4.492 11.064 1.00 89.75 191 THR A O 1
ATOM 1504 N N . ALA A 1 192 ? 19.113 -5.574 9.103 1.00 88.44 192 ALA A N 1
ATOM 1505 C CA . ALA A 1 192 ? 19.371 -6.893 9.684 1.00 88.44 192 ALA A CA 1
ATOM 1506 C C . ALA A 1 192 ? 20.750 -7.003 10.366 1.00 88.44 192 ALA A C 1
ATOM 1508 O O . ALA A 1 192 ? 20.898 -7.726 11.347 1.00 88.44 192 ALA A O 1
ATOM 1509 N N . ALA A 1 193 ? 21.763 -6.290 9.864 1.00 87.62 193 ALA A N 1
ATOM 1510 C CA . ALA A 1 193 ? 23.094 -6.253 10.473 1.00 87.62 193 ALA A CA 1
ATOM 1511 C C . ALA A 1 193 ? 23.205 -5.267 11.656 1.00 87.62 193 ALA A C 1
ATOM 1513 O O . ALA A 1 193 ? 24.135 -5.378 12.451 1.00 87.62 193 ALA A O 1
ATOM 1514 N N . GLY A 1 194 ? 22.290 -4.295 11.755 1.00 70.88 194 GLY A N 1
ATOM 1515 C CA . GLY A 1 194 ? 22.360 -3.165 12.688 1.00 70.88 194 GLY A CA 1
ATOM 1516 C C . GLY A 1 194 ? 21.837 -3.419 14.104 1.00 70.88 194 GLY A C 1
ATOM 1517 O O . GLY A 1 194 ? 22.096 -2.593 14.969 1.00 70.88 194 GLY A O 1
ATOM 1518 N N . ASP A 1 195 ? 21.164 -4.544 14.359 1.00 58.44 195 ASP A N 1
ATOM 1519 C CA . ASP A 1 195 ? 20.665 -4.914 15.700 1.00 58.44 195 ASP A CA 1
ATOM 1520 C C . ASP A 1 195 ? 21.682 -5.712 16.536 1.00 58.44 195 ASP A C 1
ATOM 1522 O O . ASP A 1 195 ? 21.412 -6.107 17.672 1.00 58.44 195 ASP A O 1
ATOM 1526 N N . GLN A 1 196 ? 22.891 -5.929 16.009 1.00 61.31 196 GLN A N 1
ATOM 1527 C CA . GLN A 1 196 ? 24.031 -6.266 16.855 1.00 61.31 196 GLN A CA 1
ATOM 1528 C C . GLN A 1 196 ? 24.581 -4.974 17.441 1.00 61.31 196 GLN A C 1
ATOM 1530 O O . GLN A 1 196 ? 25.543 -4.405 16.928 1.00 61.31 196 GLN A O 1
ATOM 1535 N N . ASP A 1 197 ? 23.923 -4.510 18.500 1.00 59.16 197 ASP A N 1
ATOM 1536 C CA . ASP A 1 197 ? 24.371 -3.397 19.322 1.00 59.16 197 ASP A CA 1
ATOM 1537 C C . ASP A 1 197 ? 25.851 -3.646 19.699 1.00 59.16 197 ASP A C 1
ATOM 1539 O O . ASP A 1 197 ? 26.158 -4.606 20.415 1.00 59.16 197 ASP A O 1
ATOM 1543 N N . PRO A 1 198 ? 26.820 -2.858 19.193 1.00 62.66 198 PRO A N 1
ATOM 1544 C CA . PRO A 1 198 ? 28.240 -3.071 19.478 1.00 62.66 198 PRO A CA 1
ATOM 1545 C C . PRO A 1 198 ? 28.607 -2.696 20.929 1.00 62.66 198 PRO A C 1
ATOM 1547 O O . PRO A 1 198 ? 29.785 -2.569 21.268 1.00 62.66 198 PRO A O 1
ATOM 1550 N N . THR A 1 199 ? 27.610 -2.511 21.797 1.00 61.62 199 THR A N 1
ATOM 1551 C CA . THR A 1 199 ? 27.720 -2.049 23.182 1.00 61.62 199 THR A CA 1
ATOM 1552 C C . THR A 1 199 ? 28.322 -3.067 24.147 1.00 61.62 199 THR A C 1
ATOM 1554 O O . THR A 1 199 ? 28.645 -2.672 25.264 1.00 61.62 199 THR A O 1
ATOM 1557 N N . ASP A 1 200 ? 28.591 -4.311 23.733 1.00 56.34 200 ASP A N 1
ATOM 1558 C CA . ASP A 1 200 ? 29.295 -5.293 24.579 1.00 56.34 200 ASP A CA 1
ATOM 1559 C C . ASP A 1 200 ? 30.690 -5.698 24.062 1.00 56.34 200 ASP A C 1
ATOM 1561 O O . ASP A 1 200 ? 31.190 -6.796 24.303 1.00 56.34 200 ASP A O 1
ATOM 1565 N N . SER A 1 201 ? 31.380 -4.793 23.359 1.00 54.47 201 SER A N 1
ATOM 1566 C CA . SER A 1 201 ? 32.841 -4.875 23.215 1.00 54.47 201 SER A CA 1
ATOM 1567 C C . SER A 1 201 ? 33.526 -4.081 24.318 1.00 54.47 201 SER A C 1
ATOM 1569 O O . SER A 1 201 ? 33.938 -2.933 24.158 1.00 54.47 201 SER A O 1
ATOM 1571 N N . SER A 1 202 ? 33.660 -4.764 25.452 1.00 56.28 202 SER A N 1
ATOM 1572 C CA . SER A 1 202 ? 34.811 -4.691 26.350 1.00 56.28 202 SER A CA 1
ATOM 1573 C C . SER A 1 202 ? 36.025 -4.011 25.700 1.00 56.28 202 SER A C 1
ATOM 1575 O O . SER A 1 202 ? 36.663 -4.578 24.815 1.00 56.28 202 SER A O 1
ATOM 1577 N N . LEU A 1 203 ? 36.339 -2.800 26.167 1.00 60.50 203 LEU A N 1
ATOM 1578 C CA . LEU A 1 203 ? 37.548 -2.038 25.846 1.00 60.50 203 LEU A CA 1
ATOM 1579 C C . LEU A 1 203 ? 38.792 -2.953 25.811 1.00 60.50 203 LEU A C 1
ATOM 1581 O O . LEU A 1 203 ? 39.236 -3.394 26.879 1.00 60.50 203 LEU A O 1
ATOM 1585 N N . PRO A 1 204 ? 39.420 -3.219 24.648 1.00 60.28 204 PRO A N 1
ATOM 1586 C CA . PRO A 1 204 ? 40.763 -3.766 24.652 1.00 60.28 204 PRO A CA 1
ATOM 1587 C C . PRO A 1 204 ? 41.697 -2.681 25.195 1.00 60.28 204 PRO A C 1
ATOM 1589 O O . PRO A 1 204 ? 41.816 -1.592 24.633 1.00 60.28 204 PRO A O 1
ATOM 1592 N N . LYS A 1 205 ? 42.330 -2.974 26.337 1.00 57.72 205 LYS A N 1
ATOM 1593 C CA . LYS A 1 205 ? 43.403 -2.168 26.927 1.00 57.72 205 LYS A CA 1
ATOM 1594 C C . LYS A 1 205 ? 44.394 -1.764 25.838 1.00 57.72 205 LYS A C 1
ATOM 1596 O O . LYS A 1 205 ? 45.024 -2.626 25.232 1.00 57.72 205 LYS A O 1
ATOM 1601 N N . ALA A 1 206 ? 44.540 -0.456 25.652 1.00 60.25 206 ALA A N 1
ATOM 1602 C CA . ALA A 1 206 ? 45.614 0.138 24.881 1.00 60.25 206 ALA A CA 1
ATOM 1603 C C . ALA A 1 206 ? 46.958 -0.406 25.385 1.00 60.25 206 ALA A C 1
ATOM 1605 O O . ALA A 1 206 ? 47.374 -0.120 26.508 1.00 60.25 206 ALA A O 1
ATOM 1606 N N . THR A 1 207 ? 47.617 -1.215 24.564 1.00 61.06 207 THR A N 1
ATOM 1607 C CA . THR A 1 207 ? 49.052 -1.451 24.680 1.00 61.06 207 THR A CA 1
ATOM 1608 C C . THR A 1 207 ? 49.712 -0.784 23.492 1.00 61.06 207 THR A C 1
ATOM 1610 O O . THR A 1 207 ? 49.415 -1.116 22.345 1.00 61.06 207 THR A O 1
ATOM 1613 N N . ASP A 1 208 ? 50.572 0.174 23.812 1.00 60.38 208 ASP A N 1
ATOM 1614 C CA . ASP A 1 208 ? 51.477 0.890 22.929 1.00 60.38 208 ASP A CA 1
ATOM 1615 C C . ASP A 1 208 ? 52.062 0.015 21.812 1.00 60.38 208 ASP A C 1
ATOM 1617 O O . ASP A 1 208 ? 52.789 -0.946 22.065 1.00 60.38 208 ASP A O 1
ATOM 1621 N N . ALA A 1 209 ? 51.811 0.405 20.563 1.00 59.06 209 ALA A N 1
ATOM 1622 C CA . ALA A 1 209 ? 52.530 -0.103 19.404 1.00 59.06 209 ALA A CA 1
ATOM 1623 C C . ALA A 1 209 ? 52.852 1.056 18.452 1.00 59.06 209 ALA A C 1
ATOM 1625 O O . ALA A 1 209 ? 52.137 1.349 17.502 1.00 59.06 209 ALA A O 1
ATOM 1626 N N . LYS A 1 210 ? 53.930 1.754 18.817 1.00 63.41 210 LYS A N 1
ATOM 1627 C CA . LYS A 1 210 ? 55.072 2.114 17.969 1.00 63.41 210 LYS A CA 1
ATOM 1628 C C . LYS A 1 210 ? 54.770 2.431 16.497 1.00 63.41 210 LYS A C 1
ATOM 1630 O O . LYS A 1 210 ? 54.597 1.546 15.667 1.00 63.41 210 LYS A O 1
ATOM 1635 N N . SER A 1 211 ? 54.848 3.723 16.201 1.00 59.12 211 SER A N 1
ATOM 1636 C CA . SER A 1 211 ? 54.962 4.312 14.873 1.00 59.12 211 SER A CA 1
ATOM 1637 C C . SER A 1 211 ? 56.094 3.667 14.064 1.00 59.12 211 SER A C 1
ATOM 1639 O O . SER A 1 211 ? 57.261 3.789 14.438 1.00 59.12 211 SER A O 1
ATOM 1641 N N . GLU A 1 212 ? 55.760 3.040 12.937 1.00 58.97 212 GLU A N 1
ATOM 1642 C CA . GLU A 1 212 ? 56.689 2.860 11.823 1.00 58.97 212 GLU A CA 1
ATOM 1643 C C . GLU A 1 212 ? 56.143 3.608 10.605 1.00 58.97 212 GLU A C 1
ATOM 1645 O O . GLU A 1 212 ? 55.102 3.295 10.032 1.00 58.97 212 GLU A O 1
ATOM 1650 N N . GLU A 1 213 ? 56.868 4.675 10.297 1.00 63.09 213 GLU A N 1
ATOM 1651 C CA . GLU A 1 213 ? 56.816 5.497 9.102 1.00 63.09 213 GLU A CA 1
ATOM 1652 C C . GLU A 1 213 ? 57.124 4.623 7.878 1.00 63.09 213 GLU A C 1
ATOM 1654 O O . GLU A 1 213 ? 58.261 4.195 7.680 1.00 63.09 213 GLU A O 1
ATOM 1659 N N . VAL A 1 214 ? 56.108 4.334 7.061 1.00 68.62 214 VAL A N 1
ATOM 1660 C CA . VAL A 1 214 ? 56.288 3.697 5.752 1.00 68.62 214 VAL A CA 1
ATOM 1661 C C . VAL A 1 214 ? 55.992 4.724 4.670 1.00 68.62 214 VAL A C 1
ATOM 1663 O O . VAL A 1 214 ? 54.851 5.026 4.332 1.00 68.62 214 VAL A O 1
ATOM 1666 N N . THR A 1 215 ? 57.087 5.269 4.158 1.00 64.50 215 THR A N 1
ATOM 1667 C CA . THR A 1 215 ? 57.212 6.001 2.902 1.00 64.50 215 THR A CA 1
ATOM 1668 C C . THR A 1 215 ? 56.799 5.102 1.737 1.00 64.50 215 THR A C 1
ATOM 1670 O O . THR A 1 215 ? 57.462 4.095 1.490 1.00 64.50 215 THR A O 1
ATOM 1673 N N . GLU A 1 216 ? 55.770 5.481 0.974 1.00 62.78 216 GLU A N 1
ATOM 1674 C CA . GLU A 1 216 ? 55.573 4.945 -0.379 1.00 62.78 216 GLU A CA 1
ATOM 1675 C C . GLU A 1 216 ? 55.928 5.990 -1.452 1.00 62.78 216 GLU A C 1
ATOM 1677 O O . GLU A 1 216 ? 55.549 7.160 -1.333 1.00 62.78 216 GLU A O 1
ATOM 1682 N N . PRO A 1 217 ? 56.687 5.587 -2.491 1.00 63.84 217 PRO A N 1
ATOM 1683 C CA . PRO A 1 217 ? 57.192 6.467 -3.530 1.00 63.84 217 PRO A CA 1
ATOM 1684 C C . PRO A 1 217 ? 56.173 6.684 -4.654 1.00 63.84 217 PRO A C 1
ATOM 1686 O O . PRO A 1 217 ? 55.306 5.853 -4.929 1.00 63.84 217 PRO A O 1
ATOM 1689 N N . GLY A 1 218 ? 56.338 7.823 -5.326 1.00 66.62 218 GLY A N 1
ATOM 1690 C CA . GLY A 1 218 ? 55.509 8.293 -6.425 1.00 66.62 218 GLY A CA 1
ATOM 1691 C C . GLY A 1 218 ? 55.281 7.283 -7.550 1.00 66.62 218 GLY A C 1
ATOM 1692 O O . GLY A 1 218 ? 56.166 6.525 -7.951 1.00 66.62 218 GLY A O 1
ATOM 1693 N N . ARG A 1 219 ? 54.069 7.346 -8.102 1.00 62.88 219 ARG A N 1
ATOM 1694 C CA . ARG A 1 219 ? 53.732 6.805 -9.416 1.00 62.88 219 ARG A CA 1
ATOM 1695 C C . ARG A 1 219 ? 53.447 7.964 -10.361 1.00 62.88 219 ARG A C 1
ATOM 1697 O O . ARG A 1 219 ? 52.316 8.423 -10.470 1.00 62.88 219 ARG A O 1
ATOM 1704 N N . ASP A 1 220 ? 54.505 8.398 -11.033 1.00 68.75 220 ASP A N 1
ATOM 1705 C CA . ASP A 1 220 ? 54.423 8.972 -12.371 1.00 68.75 220 ASP A CA 1
ATOM 1706 C C . ASP A 1 220 ? 54.103 7.848 -13.365 1.00 68.75 220 ASP A C 1
ATOM 1708 O O . ASP A 1 220 ? 54.829 6.854 -13.408 1.00 68.75 220 ASP A O 1
ATOM 1712 N N . ALA A 1 221 ? 53.022 7.998 -14.133 1.00 63.34 221 ALA A N 1
ATOM 1713 C CA . ALA A 1 221 ? 52.777 7.409 -15.459 1.00 63.34 221 ALA A CA 1
ATOM 1714 C C . ALA A 1 221 ? 51.277 7.551 -15.782 1.00 63.34 221 ALA A C 1
ATOM 1716 O O . ALA A 1 221 ? 50.446 7.250 -14.935 1.00 63.34 221 ALA A O 1
ATOM 1717 N N . GLN A 1 222 ? 50.795 7.903 -16.969 1.00 66.38 222 GLN A N 1
ATOM 1718 C CA . GLN A 1 222 ? 51.361 8.321 -18.249 1.00 66.38 222 GLN A CA 1
ATOM 1719 C C . GLN A 1 222 ? 50.107 8.584 -19.109 1.00 66.38 222 GLN A C 1
ATOM 1721 O O . GLN A 1 222 ? 49.247 7.708 -19.200 1.00 66.38 222 GLN A O 1
ATOM 1726 N N . GLU A 1 223 ? 49.941 9.782 -19.672 1.00 66.56 223 GLU A N 1
ATOM 1727 C CA . GLU A 1 223 ? 48.807 10.093 -20.558 1.00 66.56 223 GLU A CA 1
ATOM 1728 C C . GLU A 1 223 ? 48.936 9.334 -21.893 1.00 66.56 223 GLU A C 1
ATOM 1730 O O . GLU A 1 223 ? 50.000 9.396 -22.517 1.00 66.56 223 GLU A O 1
ATOM 1735 N N . PRO A 1 224 ? 47.886 8.644 -22.379 1.00 75.75 224 PRO A N 1
ATOM 1736 C CA . PRO A 1 224 ? 47.848 8.160 -23.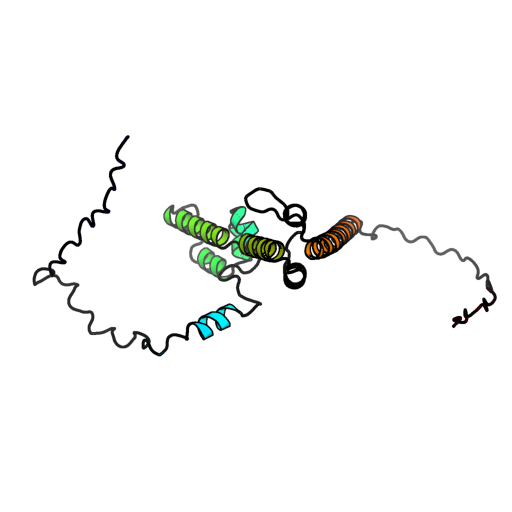750 1.00 75.75 224 PRO A CA 1
ATOM 1737 C C . PRO A 1 224 ? 47.330 9.250 -24.701 1.00 75.75 224 PRO A C 1
ATOM 1739 O O . PRO A 1 224 ? 46.213 9.751 -24.580 1.00 75.75 224 PRO A O 1
ATOM 1742 N N . THR A 1 225 ? 48.165 9.575 -25.680 1.00 69.88 225 THR A N 1
ATOM 1743 C CA . THR A 1 225 ? 47.879 10.384 -26.869 1.00 69.88 225 THR A CA 1
ATOM 1744 C C . THR A 1 225 ? 46.764 9.762 -27.728 1.00 69.88 225 THR A C 1
ATOM 1746 O O . THR A 1 225 ? 46.795 8.551 -27.960 1.00 69.88 225 THR A O 1
ATOM 1749 N N . PRO A 1 226 ? 45.817 10.548 -28.273 1.00 74.38 226 PRO A N 1
ATOM 1750 C CA . PRO A 1 226 ? 44.919 10.091 -29.331 1.00 74.38 226 PRO A CA 1
ATOM 1751 C C . PRO A 1 226 ? 45.620 10.130 -30.700 1.00 74.38 226 PRO A C 1
ATOM 1753 O O . PRO A 1 226 ? 46.329 11.086 -31.012 1.00 74.38 226 PRO A O 1
ATOM 1756 N N . ALA A 1 227 ? 45.425 9.079 -31.499 1.00 72.31 227 ALA A N 1
ATOM 1757 C CA . ALA A 1 227 ? 45.827 9.020 -32.903 1.00 72.31 227 ALA A CA 1
ATOM 1758 C C . ALA A 1 227 ? 44.669 9.488 -33.802 1.00 72.31 227 ALA A C 1
ATOM 1760 O O . ALA A 1 227 ? 43.520 9.123 -33.539 1.00 72.31 227 ALA A O 1
ATOM 1761 N N . ASP A 1 228 ? 45.009 10.287 -34.819 1.00 74.50 228 ASP A N 1
ATOM 1762 C CA . ASP A 1 228 ? 44.155 10.687 -35.950 1.00 74.50 228 ASP A CA 1
ATOM 1763 C C . ASP A 1 228 ? 43.705 9.495 -36.816 1.00 74.50 228 ASP A C 1
ATOM 1765 O O . ASP A 1 228 ? 44.507 8.544 -36.994 1.00 74.50 228 ASP A O 1
#

Foldseek 3Di:
DDDDDDDDPPPPDPDPPDDDDPPPPPPPDPVPCPVPDDPPVPPQPPVRVVVVCVPVQPVLPQDPDLVLLVCLVVVPLVSNCVVRVVSVVVCVVVVPCPPPPPVVVVVSNVVSVVSNVSNVLLVLLVVLLVCLVVLPQPVNLVSVVVDVNDLQDADPVRDGSLRSNVVVVSVSNNVSSVVSNVVVVVVVVCVVVVVPPVVPPDDDPDDDDDDDDDDDDDDDDDDDDDDD

Organism: Symbiodinium microadriaticum (NCBI:txid2951)

Radius of gyration: 32.19 Å; chains: 1; bounding box: 112×53×65 Å

Secondary structure (DSSP, 8-state):
-----------------PPPPTT-TTSS--TTSGGGSPPTTSSPPTTHHHHTT--TTSTTTT---HHHHHHHHHT-HHHHHHH-HHHHHHHHHTTTTTTT-HHHHHHHHHHHHHHHHT-HHHHHHHHHHHHHHTT-HHHHHHHHHHS---TT-B-TTS-BHHHHHHHTT-HHHHHHHHHHHHHHHHHHHHHHHHTS-GGG----------------------PPPPP-

pLDDT: mean 79.6, std 16.22, range [43.41, 98.44]

Sequence (228 aa):
MAALAVLEPSWRGFRTFEAPPPGCVGWGREEAEEERRPSLLDLPSPRQAKEAREDPGNNLGPLQNAEHLHEAEKADLEALAERDPALKEILEQDATAIGRDAAADAAFELYRQSLIALDAGQMLTQKAFKCVARDNAEDLRRLFETTSLRWDAENAGGQTLIEVALERQKARVQVVIKEMRRKQENEESRTAAGDQDPTDSSLPKATDAKSEEVTEPGRDAQEPTPAD